Protein AF-B5TMC7-F1 (afdb_monomer_lite)

Sequence (346 aa):
DAAKDQFVFPVFVVVCTKLKPMPKAIKVLEFCPDGDLLDQSERIFSEEALQNRIKSVQDFAMVAHKMTRVTVADDQFISLFDPSNPTSPKYSLYVTDRKRRVLKSMAVFIVTQGSETDWLFGTPTGREELATQANADRLIVVHLNRGHNFTNLETVQNELKPYIVNLRPSTLPENYIINFLSSGGELGQREVVYKGQSNFSGDFVVEDIKDDDGIVRRLIFLNRPNIIQSELNLDSKTVLPSCVHHIIMTSSLYCLDNQDSRTLIIGLGGGELVKYIRKLFPKMVVDVADIDEAMVKVAKDFFGFVTDERMHVHIADGLQLIEDSYKKGIKYDCIMFDVDSKDRSI

InterPro domains:
  IPR029063 S-adenosyl-L-methionine-dependent methyltransferase superfamily [G3DSA:3.40.50.150] (204-346)
  IPR029063 S-adenosyl-L-methionine-dependent methyltransferase superfamily [SSF53335] (187-341)

Secondary structure (DSSP, 8-state):
-GGGG-------------PPP-TTPPPPEEE-SSTT-GGGPEEES-HHHHHHHHHHHHHHHHHHHHHHHS--SSPEEEEEEETTEEEEEEEEEEEEE-S-SS---EEEEEPPTT-TTSHHHHSHHHHHHHHHHTT-SEEEEEEE-TTS----HHHHHHHHHHHHHHT--TTS-TT--PEEEEGGGS--EEEEEEEEEETTTEEEEEEEEEETTEEEEEEEETTSTTSEEEEEESS-S----SSHHHHHHHHHGGG-S-TT-EEEEE--TTSHHHHHHHHH-TT-EEEEEES-HHHHHHHHHHH----BTTEEEEES-HHHHHHHHHHTT---SEEEE-PPP--TT-

Organism: Artemia franciscana (NCBI:txid6661)

Structure (mmCIF, N/CA/C/O backbone):
data_AF-B5TMC7-F1
#
_entry.id   AF-B5TMC7-F1
#
loop_
_atom_site.group_PDB
_atom_site.id
_atom_site.type_symbol
_atom_site.label_atom_id
_atom_site.label_alt_id
_atom_site.label_comp_id
_atom_site.label_asym_id
_atom_site.label_entity_id
_atom_site.label_seq_id
_atom_site.pdbx_PDB_ins_code
_atom_site.Cartn_x
_atom_site.Cartn_y
_atom_site.Cartn_z
_atom_site.occupancy
_atom_site.B_iso_or_equiv
_atom_site.auth_seq_id
_atom_site.auth_comp_id
_atom_site.auth_asym_id
_atom_site.auth_atom_id
_atom_site.pdbx_PDB_model_num
ATOM 1 N N . ASP A 1 1 ? 30.010 13.733 -33.118 1.00 44.66 1 ASP A N 1
ATOM 2 C CA . ASP A 1 1 ? 29.281 12.455 -32.983 1.00 44.66 1 ASP A CA 1
ATOM 3 C C . ASP A 1 1 ? 27.765 12.628 -33.007 1.00 44.66 1 ASP A C 1
ATOM 5 O O . ASP A 1 1 ? 27.112 12.487 -31.986 1.00 44.66 1 ASP A O 1
ATOM 9 N N . ALA A 1 2 ? 27.183 12.906 -34.178 1.00 39.19 2 ALA A N 1
ATOM 10 C CA . ALA A 1 2 ? 25.725 13.007 -34.345 1.00 39.19 2 ALA A CA 1
ATOM 11 C C . ALA A 1 2 ? 25.005 11.637 -34.346 1.00 39.19 2 ALA A C 1
ATOM 13 O O . ALA A 1 2 ? 23.786 11.578 -34.242 1.00 39.19 2 ALA A O 1
ATOM 14 N N . ALA A 1 3 ? 25.755 10.530 -34.444 1.00 44.72 3 ALA A N 1
ATOM 15 C CA . ALA A 1 3 ? 25.212 9.169 -34.457 1.00 44.72 3 ALA A CA 1
ATOM 16 C C . ALA A 1 3 ? 24.835 8.636 -33.060 1.00 44.72 3 ALA A C 1
ATOM 18 O O . ALA A 1 3 ? 24.014 7.735 -32.960 1.00 44.72 3 ALA A O 1
ATOM 19 N N . LYS A 1 4 ? 25.391 9.206 -31.978 1.00 50.81 4 LYS A N 1
ATOM 20 C CA . LYS A 1 4 ? 25.082 8.808 -30.588 1.00 50.81 4 LYS A CA 1
ATOM 21 C C . LYS A 1 4 ? 23.806 9.456 -30.037 1.00 50.81 4 LYS A C 1
ATOM 23 O O . LYS A 1 4 ? 23.433 9.207 -28.898 1.00 50.81 4 LYS A O 1
ATOM 28 N N . ASP A 1 5 ? 23.157 10.293 -30.845 1.00 56.78 5 ASP A N 1
ATOM 29 C CA . ASP A 1 5 ? 22.049 11.158 -30.437 1.00 56.78 5 ASP A CA 1
ATOM 30 C C . ASP A 1 5 ? 20.726 10.802 -31.144 1.00 56.78 5 ASP A C 1
ATOM 32 O O . ASP A 1 5 ? 19.774 11.588 -31.167 1.00 56.78 5 ASP A O 1
ATOM 36 N N . GLN A 1 6 ? 20.644 9.606 -31.730 1.00 69.12 6 GLN A N 1
ATOM 37 C CA . GLN A 1 6 ? 19.423 9.099 -32.346 1.00 69.12 6 GLN A CA 1
ATOM 38 C C . GLN A 1 6 ? 18.650 8.224 -31.367 1.00 69.12 6 GLN A C 1
ATOM 40 O O . GLN A 1 6 ? 19.184 7.294 -30.771 1.00 69.12 6 GLN A O 1
ATOM 45 N N . PHE A 1 7 ? 17.367 8.543 -31.212 1.00 80.38 7 PHE A N 1
ATOM 46 C CA . PHE A 1 7 ? 16.425 7.663 -30.544 1.00 80.38 7 PHE A CA 1
ATOM 47 C C . PHE A 1 7 ? 16.311 6.355 -31.327 1.00 80.38 7 PHE A C 1
ATOM 49 O O . PHE A 1 7 ? 15.967 6.377 -32.510 1.00 80.38 7 PHE A O 1
ATOM 56 N N . VAL A 1 8 ? 16.570 5.232 -30.664 1.00 80.62 8 VAL A N 1
ATOM 57 C CA . VAL A 1 8 ? 16.337 3.905 -31.234 1.00 80.62 8 VAL A CA 1
ATOM 58 C C . VAL A 1 8 ? 14.926 3.480 -30.851 1.00 80.62 8 VAL A C 1
ATOM 60 O O . VAL A 1 8 ? 14.671 3.096 -29.712 1.00 80.62 8 VAL A O 1
ATOM 63 N N . PHE A 1 9 ? 13.996 3.589 -31.798 1.00 85.81 9 PHE A N 1
ATOM 64 C CA . PHE A 1 9 ? 12.626 3.132 -31.592 1.00 85.81 9 PHE A CA 1
ATOM 65 C C . PHE A 1 9 ? 12.539 1.613 -31.804 1.00 85.81 9 PHE A C 1
ATOM 67 O O . PHE A 1 9 ? 12.904 1.148 -32.888 1.00 85.81 9 PHE A O 1
ATOM 74 N N . PRO A 1 10 ? 12.049 0.834 -30.822 1.00 87.62 10 PRO A N 1
ATOM 75 C CA . PRO A 1 10 ? 11.894 -0.606 -30.982 1.00 87.62 10 PRO A CA 1
ATOM 76 C C . PRO A 1 10 ? 10.922 -0.949 -32.117 1.00 87.62 10 PRO A C 1
ATOM 78 O O . PRO A 1 10 ? 9.764 -0.515 -32.128 1.00 87.62 10 PRO A O 1
ATOM 81 N N . VAL A 1 11 ? 11.393 -1.762 -33.061 1.00 88.44 11 VAL A N 1
ATOM 82 C CA . VAL A 1 11 ? 10.594 -2.334 -34.152 1.00 88.44 11 VAL A CA 1
ATOM 83 C C . VAL A 1 11 ? 10.535 -3.848 -34.003 1.00 88.44 11 VAL A C 1
ATOM 85 O O . VAL A 1 11 ? 11.479 -4.466 -33.520 1.00 88.44 11 VAL A O 1
ATOM 88 N N . PHE A 1 12 ? 9.426 -4.445 -34.431 1.00 89.00 12 PHE A N 1
ATOM 89 C CA . PHE A 1 12 ? 9.164 -5.872 -34.259 1.00 89.00 12 PHE A CA 1
ATOM 90 C C . PHE A 1 12 ? 8.949 -6.543 -35.609 1.00 89.00 12 PHE A C 1
ATOM 92 O O . PHE A 1 12 ? 8.309 -5.981 -36.501 1.00 89.00 12 PHE A O 1
ATOM 99 N N . VAL A 1 13 ? 9.454 -7.767 -35.742 1.00 88.56 13 VAL A N 1
ATOM 100 C CA . VAL A 1 13 ? 9.203 -8.632 -36.896 1.00 88.56 13 VAL A CA 1
ATOM 101 C C . VAL A 1 13 ? 8.170 -9.676 -36.496 1.00 88.56 13 VAL A C 1
ATOM 103 O O . VAL A 1 13 ? 8.328 -10.361 -35.489 1.00 88.56 13 VAL A O 1
ATOM 106 N N . VAL A 1 14 ? 7.113 -9.815 -37.295 1.00 88.94 14 VAL A N 1
ATOM 107 C CA . VAL A 1 14 ? 6.096 -10.850 -37.087 1.00 88.94 14 VAL A CA 1
ATOM 108 C C . VAL A 1 14 ? 6.443 -12.059 -37.947 1.00 88.94 14 VAL A C 1
ATOM 110 O O . VAL A 1 14 ? 6.426 -11.980 -39.176 1.00 88.94 14 VAL A O 1
ATOM 113 N N . VAL A 1 15 ? 6.739 -13.187 -37.301 1.00 87.88 15 VAL A N 1
ATOM 114 C CA . VAL A 1 15 ? 6.995 -14.464 -37.975 1.00 87.88 15 VAL A CA 1
ATOM 115 C C . VAL A 1 15 ? 5.742 -15.332 -37.891 1.00 87.88 15 VAL A C 1
ATOM 117 O O . VAL A 1 15 ? 5.303 -15.713 -36.811 1.00 87.88 15 VAL A O 1
ATOM 120 N N . CYS A 1 16 ? 5.155 -15.649 -39.046 1.00 88.06 16 CYS A N 1
ATOM 121 C CA . CYS A 1 16 ? 3.947 -16.468 -39.138 1.00 88.06 16 CYS A CA 1
ATOM 122 C C . CYS A 1 16 ? 4.272 -17.856 -39.697 1.00 88.06 16 CYS A C 1
ATOM 124 O O . CYS A 1 16 ? 4.622 -17.990 -40.871 1.00 88.06 16 CYS A O 1
ATOM 126 N N . THR A 1 17 ? 4.072 -18.902 -38.895 1.00 86.50 17 THR A N 1
ATOM 127 C CA . THR A 1 17 ? 4.266 -20.293 -39.332 1.00 86.50 17 THR A CA 1
ATOM 128 C C . THR A 1 17 ? 2.944 -20.908 -39.786 1.00 86.50 17 THR A C 1
ATOM 130 O O . THR A 1 17 ? 1.997 -21.040 -39.011 1.00 86.50 17 THR A O 1
ATOM 133 N N . LYS A 1 18 ? 2.868 -21.321 -41.056 1.00 84.81 18 LYS A N 1
ATOM 134 C CA . LYS A 1 18 ? 1.693 -22.009 -41.607 1.00 84.81 18 LYS A CA 1
ATOM 135 C C . LYS A 1 18 ? 1.732 -23.497 -41.255 1.00 84.81 18 LYS A C 1
ATOM 137 O O . LYS A 1 18 ? 2.587 -24.229 -41.745 1.00 84.81 18 LYS A O 1
ATOM 142 N N . LEU A 1 19 ? 0.764 -23.954 -40.467 1.00 82.81 19 LEU A N 1
ATOM 143 C CA . LEU A 1 19 ? 0.587 -25.367 -40.123 1.00 82.81 19 LEU A CA 1
ATOM 144 C C . LEU A 1 19 ? -0.533 -26.005 -40.958 1.00 82.81 19 LEU A C 1
ATOM 146 O O . LEU A 1 19 ? -1.433 -25.317 -41.449 1.00 82.81 19 LEU A O 1
ATOM 150 N N . LYS A 1 20 ? -0.489 -27.333 -41.130 1.00 86.00 20 LYS A N 1
ATOM 151 C CA . LYS A 1 20 ? -1.626 -28.075 -41.700 1.00 86.00 20 LYS A CA 1
ATOM 152 C C . LYS A 1 20 ? -2.842 -27.926 -40.768 1.00 86.00 20 LYS A C 1
ATOM 154 O O . LYS A 1 20 ? -2.645 -27.873 -39.555 1.00 86.00 20 LYS A O 1
ATOM 159 N N . PRO A 1 21 ? -4.081 -27.883 -41.291 1.00 81.44 21 PRO A N 1
ATOM 160 C CA . PRO A 1 21 ? -5.274 -27.838 -40.453 1.00 81.44 21 PRO A CA 1
ATOM 161 C C . PRO A 1 21 ? -5.301 -29.044 -39.510 1.00 81.44 21 PRO A C 1
ATOM 163 O O . PRO A 1 21 ? -5.321 -30.187 -39.964 1.00 81.44 21 PRO A O 1
ATOM 166 N N . MET A 1 22 ? -5.277 -28.789 -38.204 1.00 82.06 22 MET A N 1
ATOM 167 C CA . MET A 1 22 ? -5.374 -29.820 -37.173 1.00 82.06 22 MET A CA 1
ATOM 168 C C . MET A 1 22 ? -6.650 -29.578 -36.358 1.00 82.06 22 MET A C 1
ATOM 170 O O . MET A 1 22 ? -6.880 -28.443 -35.924 1.00 82.06 22 MET A O 1
ATOM 174 N N . PRO A 1 23 ? -7.492 -30.603 -36.128 1.00 77.38 23 PRO A N 1
ATOM 175 C CA . PRO A 1 23 ? -8.643 -30.472 -35.243 1.00 77.38 23 PRO A CA 1
ATOM 176 C C . PRO A 1 23 ? -8.173 -30.039 -33.847 1.00 77.38 23 PRO A C 1
ATOM 178 O O . PRO A 1 23 ? -7.292 -30.680 -33.280 1.00 77.38 23 PRO A O 1
ATOM 181 N N . LYS A 1 24 ? -8.767 -28.971 -33.293 1.00 79.50 24 LYS A N 1
ATOM 182 C CA . LYS A 1 24 ? -8.409 -28.360 -31.991 1.00 79.50 24 LYS A CA 1
ATOM 183 C C . LYS A 1 24 ? -7.056 -27.625 -31.937 1.00 79.50 24 LYS A C 1
ATOM 185 O O . LYS A 1 24 ? -6.543 -27.400 -30.843 1.00 79.50 24 LYS A O 1
ATOM 190 N N . ALA A 1 25 ? -6.477 -27.222 -33.071 1.00 73.75 25 ALA A N 1
ATOM 191 C CA . ALA A 1 25 ? -5.304 -26.346 -33.053 1.00 73.75 25 ALA A CA 1
ATOM 192 C C . ALA A 1 25 ? -5.629 -25.008 -32.369 1.00 73.75 25 ALA A C 1
ATOM 194 O O . ALA A 1 25 ? -6.543 -24.295 -32.783 1.00 73.75 25 ALA A O 1
ATOM 195 N N . ILE A 1 26 ? -4.859 -24.668 -31.338 1.00 76.56 26 ILE A N 1
ATOM 196 C CA . ILE A 1 26 ? -4.920 -23.368 -30.670 1.00 76.56 26 ILE A CA 1
ATOM 197 C C . ILE A 1 26 ? -3.895 -22.460 -31.350 1.00 76.56 26 ILE A C 1
ATOM 199 O O . ILE A 1 26 ? -2.760 -22.878 -31.585 1.00 76.56 26 ILE A O 1
ATOM 203 N N . LYS A 1 27 ? -4.283 -21.221 -31.667 1.00 81.75 27 LYS A N 1
ATOM 204 C CA . LYS A 1 27 ? -3.347 -20.200 -32.150 1.00 81.75 27 LYS A CA 1
ATOM 205 C C . LYS A 1 27 ? -2.303 -19.941 -31.060 1.00 81.75 27 LYS A C 1
ATOM 207 O O . LYS A 1 27 ? -2.660 -19.563 -29.948 1.00 81.75 27 LYS A O 1
ATOM 212 N N . VAL A 1 28 ? -1.031 -20.171 -31.368 1.00 84.88 28 VAL A N 1
ATOM 213 C CA . VAL A 1 28 ? 0.085 -19.879 -30.462 1.00 84.88 28 VAL A CA 1
ATOM 214 C C . VAL A 1 28 ? 0.635 -18.507 -30.828 1.00 84.88 28 VAL A C 1
ATOM 216 O O . VAL A 1 28 ? 0.940 -18.263 -31.994 1.00 84.88 28 VAL A O 1
ATOM 219 N N . LEU A 1 29 ? 0.704 -17.609 -29.848 1.00 88.06 29 LEU A N 1
ATOM 220 C CA . LEU A 1 29 ? 1.393 -16.331 -29.960 1.00 88.06 29 LEU A CA 1
ATOM 221 C C . LEU A 1 29 ? 2.566 -16.358 -28.987 1.00 88.06 29 LEU A C 1
ATOM 223 O O . LEU A 1 29 ? 2.394 -16.716 -27.822 1.00 88.06 29 LEU A O 1
ATOM 227 N N . GLU A 1 30 ? 3.738 -15.981 -29.473 1.00 88.12 30 GLU A N 1
ATOM 228 C CA . GLU A 1 30 ? 4.963 -15.881 -28.689 1.00 88.12 30 GLU A CA 1
ATOM 229 C C . GLU A 1 30 ? 5.564 -14.500 -28.929 1.00 88.12 30 GLU A C 1
ATOM 231 O O . GLU A 1 30 ? 5.576 -14.004 -30.059 1.00 88.12 30 GLU A O 1
ATOM 236 N N . PHE A 1 31 ? 6.017 -13.864 -27.857 1.00 86.75 31 PHE A N 1
ATOM 237 C CA . PHE A 1 31 ? 6.728 -12.598 -27.906 1.00 86.75 31 PHE A CA 1
ATOM 238 C C . PHE A 1 31 ? 8.156 -12.819 -27.431 1.00 86.75 31 PHE A C 1
ATOM 240 O O . PHE A 1 31 ? 8.393 -13.468 -26.418 1.00 86.75 31 PHE A O 1
ATOM 247 N N . CYS A 1 32 ? 9.114 -12.290 -28.179 1.00 84.81 32 CYS A N 1
ATOM 248 C CA . CYS A 1 32 ? 10.526 -12.397 -27.861 1.00 84.81 32 CYS A CA 1
ATOM 249 C C . CYS A 1 32 ? 11.071 -10.969 -27.727 1.00 84.81 32 CYS A C 1
ATOM 251 O O . CYS A 1 32 ? 11.121 -10.256 -28.733 1.00 84.81 32 CYS A O 1
ATOM 253 N N . PRO A 1 33 ? 11.388 -10.508 -26.502 1.00 70.12 33 PRO A N 1
ATOM 254 C CA . PRO A 1 33 ? 11.878 -9.149 -26.283 1.00 70.12 33 PRO A CA 1
ATOM 255 C C . PRO A 1 33 ? 13.286 -8.938 -26.849 1.00 70.12 33 PRO A C 1
ATOM 257 O O . PRO A 1 33 ? 13.613 -7.818 -27.237 1.00 70.12 33 PRO A O 1
ATOM 260 N N . ASP A 1 34 ? 14.092 -10.001 -26.913 1.00 69.50 34 ASP A N 1
ATOM 261 C CA . ASP A 1 34 ? 15.457 -9.989 -27.430 1.00 69.50 34 ASP A CA 1
ATOM 262 C C . ASP A 1 34 ? 15.622 -11.102 -28.472 1.00 69.50 34 ASP A C 1
ATOM 264 O O . ASP A 1 34 ? 15.562 -12.287 -28.147 1.00 69.50 34 ASP A O 1
ATOM 268 N N . GLY A 1 35 ? 15.787 -10.711 -29.739 1.00 58.25 35 GLY A N 1
ATOM 269 C CA . GLY A 1 35 ? 15.744 -11.616 -30.892 1.00 58.25 35 GLY A CA 1
ATOM 270 C C . GLY A 1 35 ? 16.812 -12.715 -30.894 1.00 58.25 35 GLY A C 1
ATOM 271 O O . GLY A 1 35 ? 16.647 -13.701 -31.612 1.00 58.25 35 GLY A O 1
ATOM 272 N N . ASP A 1 36 ? 17.856 -12.576 -30.074 1.00 55.94 36 ASP A N 1
ATOM 273 C CA . ASP A 1 36 ? 18.956 -13.538 -29.971 1.00 55.94 36 ASP A CA 1
ATOM 274 C C . ASP A 1 36 ? 18.735 -14.604 -28.875 1.00 55.94 36 ASP A C 1
ATOM 276 O O . ASP A 1 36 ? 19.478 -15.585 -28.804 1.00 55.94 36 ASP A O 1
ATOM 280 N N . LEU A 1 37 ? 17.696 -14.461 -28.039 1.00 59.81 37 LEU A N 1
ATOM 281 C CA . LEU A 1 37 ? 17.419 -15.331 -26.889 1.00 59.81 37 LEU A CA 1
ATOM 282 C C . LEU A 1 37 ? 16.004 -15.928 -26.967 1.00 59.81 37 LEU A C 1
ATOM 284 O O . LEU A 1 37 ? 15.118 -15.596 -26.180 1.00 59.81 37 LEU A O 1
ATOM 288 N N . LEU A 1 38 ? 15.800 -16.870 -27.896 1.00 59.38 38 LEU A N 1
ATOM 289 C CA . LEU A 1 38 ? 14.524 -17.592 -28.074 1.00 59.38 38 LEU A CA 1
ATOM 290 C C . LEU A 1 38 ? 14.022 -18.287 -26.792 1.00 59.38 38 LEU A C 1
ATOM 292 O O . LEU A 1 38 ? 12.813 -18.427 -26.596 1.00 59.38 38 LEU A O 1
ATOM 296 N N . ASP A 1 39 ? 14.936 -18.660 -25.895 1.00 60.06 39 ASP A N 1
ATOM 297 C CA . ASP A 1 39 ? 14.629 -19.275 -24.597 1.00 60.06 39 ASP A CA 1
ATOM 298 C C . ASP A 1 39 ? 13.945 -18.305 -23.611 1.00 60.06 39 ASP A C 1
ATOM 300 O O . ASP A 1 39 ? 13.419 -18.732 -22.585 1.00 60.06 39 ASP A O 1
ATOM 304 N N . GLN A 1 40 ? 13.921 -17.004 -23.922 1.00 68.38 40 GLN A N 1
ATOM 305 C CA . GLN A 1 40 ? 13.199 -15.967 -23.175 1.00 68.38 40 GLN A CA 1
ATOM 306 C C . GLN A 1 40 ? 11.870 -15.576 -23.838 1.00 68.38 40 GLN A C 1
ATOM 308 O O . GLN A 1 40 ? 11.296 -14.531 -23.524 1.00 68.38 40 GLN A O 1
ATOM 313 N N . SER A 1 41 ? 11.377 -16.389 -24.777 1.00 75.81 41 SER A N 1
ATOM 314 C CA . SER A 1 41 ? 10.068 -16.172 -25.387 1.00 75.81 41 SER A CA 1
ATOM 315 C C . SER A 1 41 ? 8.939 -16.328 -24.360 1.00 75.81 41 SER A C 1
ATOM 317 O O . SER A 1 41 ? 8.865 -17.296 -23.603 1.00 75.81 41 SER A O 1
ATOM 319 N N . GLU A 1 42 ? 8.036 -15.351 -24.329 1.00 83.06 42 GLU A N 1
ATOM 320 C CA . GLU A 1 42 ? 6.840 -15.373 -23.492 1.00 83.06 42 GLU A CA 1
ATOM 321 C C . GLU A 1 42 ? 5.629 -15.788 -24.334 1.00 83.06 42 GLU A C 1
ATOM 323 O O . GLU A 1 42 ? 5.401 -15.287 -25.440 1.00 83.06 42 GLU A O 1
ATOM 328 N N . ARG A 1 43 ? 4.826 -16.719 -23.811 1.00 85.75 43 ARG A N 1
ATOM 329 C CA . ARG A 1 43 ? 3.593 -17.143 -24.473 1.00 85.75 43 ARG A CA 1
ATOM 330 C C . ARG A 1 43 ? 2.480 -16.146 -24.185 1.00 85.75 43 ARG A C 1
ATOM 332 O O . ARG A 1 43 ? 2.163 -15.874 -23.031 1.00 85.75 43 ARG A O 1
ATOM 339 N N . ILE A 1 44 ? 1.841 -15.663 -25.243 1.00 85.94 44 ILE A N 1
ATOM 340 C CA . ILE A 1 44 ? 0.746 -14.701 -25.173 1.00 85.94 44 ILE A CA 1
ATOM 341 C C . ILE A 1 44 ? -0.565 -15.375 -25.588 1.00 85.94 44 ILE A C 1
ATOM 343 O O . ILE A 1 44 ? -0.616 -16.192 -26.507 1.00 85.94 44 ILE A O 1
ATOM 347 N N . PHE A 1 45 ? -1.648 -15.043 -24.886 1.00 83.94 45 PHE A N 1
ATOM 348 C CA . PHE A 1 45 ? -2.936 -15.732 -25.026 1.00 83.94 45 PHE A CA 1
ATOM 349 C C . PHE A 1 45 ? -3.977 -14.964 -25.857 1.00 83.94 45 PHE A C 1
ATOM 351 O O . PHE A 1 45 ? -5.034 -15.516 -26.156 1.00 83.94 45 PHE A O 1
ATOM 358 N N . SER A 1 46 ? -3.693 -13.723 -26.271 1.00 88.19 46 SER A N 1
ATOM 359 C CA . SER A 1 46 ? -4.563 -12.944 -27.161 1.00 88.19 46 SER A CA 1
ATOM 360 C C . SER A 1 46 ? -3.781 -11.965 -28.042 1.00 88.19 46 SER A C 1
ATOM 362 O O . SER A 1 46 ? -2.676 -11.537 -27.710 1.00 88.19 46 SER A O 1
ATOM 364 N N . GLU A 1 47 ? -4.362 -11.596 -29.184 1.00 89.00 47 GLU A N 1
ATOM 365 C CA . GLU A 1 47 ? -3.784 -10.583 -30.079 1.00 89.00 47 GLU A CA 1
ATOM 366 C C . GLU A 1 47 ? -3.712 -9.208 -29.408 1.00 89.00 47 GLU A C 1
ATOM 368 O O . GLU A 1 47 ? -2.726 -8.495 -29.568 1.00 89.00 47 GLU A O 1
ATOM 373 N N . GLU A 1 48 ? -4.723 -8.868 -28.608 1.00 89.88 48 GLU A N 1
ATOM 374 C CA . GLU A 1 48 ? -4.761 -7.637 -27.820 1.00 89.88 48 GLU A CA 1
ATOM 375 C C . GLU A 1 48 ? -3.615 -7.584 -26.799 1.00 89.88 48 GLU A C 1
ATOM 377 O O . GLU A 1 48 ? -2.925 -6.572 -26.696 1.00 89.88 48 GLU A O 1
ATOM 382 N N . ALA A 1 49 ? -3.340 -8.688 -26.095 1.00 85.38 49 ALA A N 1
ATOM 383 C CA . ALA A 1 49 ? -2.220 -8.760 -25.160 1.00 85.38 49 ALA A CA 1
ATOM 384 C C . ALA A 1 49 ? -0.868 -8.590 -25.873 1.00 85.38 49 ALA A C 1
ATOM 386 O O . ALA A 1 49 ? 0.006 -7.891 -25.363 1.00 85.38 49 ALA A O 1
ATOM 387 N N . LEU A 1 50 ? -0.711 -9.153 -27.078 1.00 88.50 50 LEU A N 1
ATOM 388 C CA . LEU A 1 50 ? 0.496 -8.971 -27.892 1.00 88.50 50 LEU A CA 1
ATOM 389 C C . LEU A 1 50 ? 0.662 -7.509 -28.332 1.00 88.50 50 LEU A C 1
ATOM 391 O O . LEU A 1 50 ? 1.756 -6.956 -28.234 1.00 88.50 50 LEU A O 1
ATOM 395 N N . GLN A 1 51 ? -0.418 -6.862 -28.781 1.00 89.88 51 GLN A N 1
ATOM 396 C CA . GLN A 1 51 ? -0.404 -5.442 -29.146 1.00 89.88 51 GLN A CA 1
ATOM 397 C C . GLN A 1 51 ? -0.049 -4.554 -27.948 1.00 89.88 51 GLN A C 1
ATOM 399 O O . GLN A 1 51 ? 0.810 -3.679 -28.065 1.00 89.88 51 GLN A O 1
ATOM 404 N N . ASN A 1 52 ? -0.650 -4.813 -26.784 1.00 88.31 52 ASN A N 1
ATOM 405 C CA . ASN A 1 52 ? -0.350 -4.098 -25.545 1.00 88.31 52 ASN A CA 1
ATOM 406 C C . ASN A 1 52 ? 1.108 -4.291 -25.118 1.00 88.31 52 ASN A C 1
ATOM 408 O O . ASN A 1 52 ? 1.744 -3.340 -24.665 1.00 88.31 52 ASN A O 1
ATOM 412 N N . ARG A 1 53 ? 1.670 -5.489 -25.313 1.00 87.00 53 ARG A N 1
ATOM 413 C CA . ARG A 1 53 ? 3.074 -5.771 -25.013 1.00 87.00 53 ARG A CA 1
ATOM 414 C C . ARG A 1 53 ? 4.034 -5.004 -25.917 1.00 87.00 53 ARG A C 1
ATOM 416 O O . ARG A 1 53 ? 4.941 -4.348 -25.410 1.00 87.00 53 ARG A O 1
ATOM 423 N N . ILE A 1 54 ? 3.804 -5.038 -27.231 1.00 89.50 54 ILE A N 1
ATOM 424 C CA . ILE A 1 54 ? 4.576 -4.264 -28.218 1.00 89.50 54 ILE A CA 1
ATOM 425 C C . ILE A 1 54 ? 4.550 -2.779 -27.854 1.00 89.50 54 ILE A C 1
ATOM 427 O O . ILE A 1 54 ? 5.599 -2.139 -27.758 1.00 89.50 54 ILE A O 1
ATOM 431 N N . LYS A 1 55 ? 3.349 -2.254 -27.585 1.00 90.19 55 LYS A N 1
ATOM 432 C CA . LYS A 1 55 ? 3.159 -0.863 -27.187 1.00 90.19 55 LYS A CA 1
ATOM 433 C C . LYS A 1 55 ? 3.900 -0.541 -25.889 1.00 90.19 55 LYS A C 1
ATOM 435 O O . LYS A 1 55 ? 4.597 0.459 -25.837 1.00 90.19 55 LYS A O 1
ATOM 440 N N . SER A 1 56 ? 3.827 -1.405 -24.877 1.00 88.19 56 SER A N 1
ATOM 441 C CA . SER A 1 56 ? 4.524 -1.217 -23.598 1.00 88.19 56 SER A CA 1
ATOM 442 C C . SER A 1 56 ? 6.044 -1.099 -23.764 1.00 88.19 56 SER A C 1
ATOM 444 O O . SER A 1 56 ? 6.655 -0.227 -23.146 1.00 88.19 56 SER A O 1
ATOM 446 N N . VAL A 1 57 ? 6.659 -1.915 -24.628 1.00 88.69 57 VAL A N 1
ATOM 447 C CA . VAL A 1 57 ? 8.104 -1.825 -24.912 1.00 88.69 57 VAL A CA 1
ATOM 448 C C . VAL A 1 57 ? 8.453 -0.517 -25.626 1.00 88.69 57 VAL A C 1
ATOM 450 O O . VAL A 1 57 ? 9.442 0.132 -25.282 1.00 88.69 57 VAL A O 1
ATOM 453 N N . GLN A 1 58 ? 7.632 -0.101 -26.592 1.00 91.44 58 GLN A N 1
ATOM 454 C CA . GLN A 1 58 ? 7.815 1.164 -27.309 1.00 91.44 58 GLN A CA 1
ATOM 455 C C . GLN A 1 58 ? 7.636 2.378 -26.389 1.00 91.44 58 GLN A C 1
ATOM 457 O O . GLN A 1 58 ? 8.488 3.269 -26.385 1.00 91.44 58 GLN A O 1
ATOM 462 N N . ASP A 1 59 ? 6.582 2.385 -25.572 1.00 90.88 59 ASP A N 1
ATOM 463 C CA . ASP A 1 59 ? 6.290 3.429 -24.589 1.00 90.88 59 ASP A CA 1
ATOM 464 C C . ASP A 1 59 ? 7.446 3.551 -23.585 1.00 90.88 59 ASP A C 1
ATOM 466 O O . ASP A 1 59 ? 7.945 4.653 -23.345 1.00 90.88 59 ASP A O 1
ATOM 470 N N . PHE A 1 60 ? 7.946 2.426 -23.056 1.00 91.00 60 PHE A N 1
ATOM 471 C CA . PHE A 1 60 ? 9.106 2.426 -22.163 1.00 91.00 60 PHE A CA 1
ATOM 472 C C . PHE A 1 60 ? 10.355 2.998 -22.843 1.00 91.00 60 PHE A C 1
ATOM 474 O O . PHE A 1 60 ? 11.018 3.854 -22.259 1.00 91.00 60 PHE A O 1
ATOM 481 N N . ALA A 1 61 ? 10.662 2.592 -24.080 1.00 90.12 61 ALA A N 1
ATOM 482 C CA . ALA A 1 61 ? 11.813 3.117 -24.814 1.00 90.12 61 ALA A CA 1
ATOM 483 C C . ALA A 1 61 ? 11.713 4.637 -25.035 1.00 90.12 61 ALA A C 1
ATOM 485 O O . ALA A 1 61 ? 12.702 5.352 -24.864 1.00 90.12 61 ALA A O 1
ATOM 486 N N . MET A 1 62 ? 10.521 5.152 -25.357 1.00 90.12 62 MET A N 1
ATOM 487 C CA . MET A 1 62 ? 10.278 6.592 -25.498 1.00 90.12 62 MET A CA 1
ATOM 488 C C . MET A 1 62 ? 10.484 7.344 -24.178 1.00 90.12 62 MET A C 1
ATOM 490 O O . MET A 1 62 ? 11.150 8.385 -24.155 1.00 90.12 62 MET A O 1
ATOM 494 N N . VAL A 1 63 ? 9.932 6.818 -23.080 1.00 90.06 63 VAL A N 1
ATOM 495 C CA . VAL A 1 63 ? 10.100 7.385 -21.735 1.00 90.06 63 VAL A CA 1
ATOM 496 C C . VAL A 1 63 ? 11.577 7.390 -21.357 1.00 90.06 63 VAL A C 1
ATOM 498 O O . VAL A 1 63 ? 12.111 8.448 -21.029 1.00 90.06 63 VAL A O 1
ATOM 501 N N . ALA A 1 64 ? 12.259 6.252 -21.475 1.00 89.94 64 ALA A N 1
ATOM 502 C CA . ALA A 1 64 ? 13.672 6.106 -21.155 1.00 89.94 64 ALA A CA 1
ATOM 503 C C . ALA A 1 64 ? 14.542 7.087 -21.949 1.00 89.94 64 ALA A C 1
ATOM 505 O O . ALA A 1 64 ? 15.308 7.850 -21.358 1.00 89.94 64 ALA A O 1
ATOM 506 N N . HIS A 1 65 ? 14.338 7.170 -23.267 1.00 89.62 65 HIS A N 1
ATOM 507 C CA . HIS A 1 65 ? 15.050 8.116 -24.126 1.00 89.62 65 HIS A CA 1
ATOM 508 C C . HIS A 1 65 ? 14.878 9.565 -23.666 1.00 89.62 65 HIS A C 1
ATOM 510 O O . HIS A 1 65 ? 15.856 10.309 -23.578 1.00 89.62 65 HIS A O 1
ATOM 516 N N . LYS A 1 66 ? 13.652 9.966 -23.305 1.00 88.38 66 LYS A N 1
ATOM 517 C CA . LYS A 1 66 ? 13.381 11.301 -22.753 1.00 88.38 66 LYS A CA 1
ATOM 518 C C . LYS A 1 66 ? 14.119 11.517 -21.428 1.00 88.38 66 LYS A C 1
ATOM 520 O O . LYS A 1 66 ? 14.756 12.559 -21.260 1.00 88.38 66 LYS A O 1
ATOM 525 N N . MET A 1 67 ? 14.087 10.532 -20.527 1.00 87.88 67 MET A N 1
ATOM 526 C CA . MET A 1 67 ? 14.772 10.606 -19.231 1.00 87.88 67 MET A CA 1
ATOM 527 C C . MET A 1 67 ? 16.288 10.718 -19.376 1.00 87.88 67 MET A C 1
ATOM 529 O O . MET A 1 67 ? 16.924 11.344 -18.530 1.00 87.88 67 MET A O 1
ATOM 533 N N . THR A 1 68 ? 16.895 10.171 -20.434 1.00 86.25 68 THR A N 1
ATOM 534 C CA . THR A 1 68 ? 18.348 10.315 -20.637 1.00 86.25 68 THR A CA 1
ATOM 535 C C . THR A 1 68 ? 18.776 11.763 -20.909 1.00 86.25 68 THR A C 1
ATOM 537 O O . THR A 1 68 ? 19.932 12.110 -20.677 1.00 86.25 68 THR A O 1
ATOM 540 N N . ARG A 1 69 ? 17.864 12.623 -21.386 1.00 81.19 69 ARG A N 1
ATOM 541 C CA . ARG A 1 69 ? 18.178 13.974 -21.892 1.00 81.19 69 ARG A CA 1
ATOM 542 C C . ARG A 1 69 ? 17.677 15.108 -21.019 1.00 81.19 69 ARG A C 1
ATOM 544 O O . ARG A 1 69 ? 18.229 16.204 -21.072 1.00 81.19 69 ARG A O 1
ATOM 551 N N . VAL A 1 70 ? 16.598 14.869 -20.286 1.00 82.31 70 VAL A N 1
ATOM 552 C CA . VAL A 1 70 ? 15.877 15.905 -19.553 1.00 82.31 70 VAL A CA 1
ATOM 553 C C . VAL A 1 70 ? 15.917 15.580 -18.068 1.00 82.31 70 VAL A C 1
ATOM 555 O O . VAL A 1 70 ? 15.736 14.428 -17.672 1.00 82.31 70 VAL A O 1
ATOM 558 N N . THR A 1 71 ? 16.158 16.608 -17.256 1.00 82.19 71 THR A N 1
ATOM 559 C CA . THR A 1 71 ? 15.949 16.533 -15.811 1.00 82.19 71 THR A CA 1
ATOM 560 C C . THR A 1 71 ? 14.459 16.554 -15.525 1.00 82.19 71 THR A C 1
ATOM 562 O O . THR A 1 71 ? 13.740 17.400 -16.065 1.00 82.19 71 THR A O 1
ATOM 565 N N . VAL A 1 72 ? 13.986 15.661 -14.674 1.00 79.75 72 VAL A N 1
ATOM 566 C CA . VAL A 1 72 ? 12.572 15.623 -14.311 1.00 79.75 72 VAL A CA 1
ATOM 567 C C . VAL A 1 72 ? 12.274 16.738 -13.308 1.00 79.75 72 VAL A C 1
ATOM 569 O O . VAL A 1 72 ? 13.016 16.929 -12.350 1.00 79.75 72 VAL A O 1
ATOM 572 N N . ALA A 1 73 ? 11.242 17.542 -13.576 1.00 73.56 73 ALA A N 1
ATOM 573 C CA . ALA A 1 73 ? 10.826 18.610 -12.661 1.00 73.56 73 ALA A CA 1
ATOM 574 C C . ALA A 1 73 ? 10.018 18.048 -11.482 1.00 73.56 73 ALA A C 1
ATOM 576 O O . ALA A 1 73 ? 10.215 18.474 -10.349 1.00 73.56 73 ALA A O 1
ATOM 577 N N . ASP A 1 74 ? 9.172 17.062 -11.785 1.00 82.19 74 ASP A N 1
ATOM 578 C CA . ASP A 1 74 ? 8.386 16.271 -10.845 1.00 82.19 74 ASP A CA 1
ATOM 579 C C . ASP A 1 74 ? 8.724 14.792 -11.027 1.00 82.19 74 ASP A C 1
ATOM 581 O O . ASP A 1 74 ? 9.139 14.375 -12.120 1.00 82.19 74 ASP A O 1
ATOM 585 N N . ASP A 1 75 ? 8.479 14.002 -9.983 1.00 84.62 75 ASP A N 1
ATOM 586 C CA . ASP A 1 75 ? 8.674 12.556 -10.009 1.00 84.62 75 ASP A CA 1
ATOM 587 C C . ASP A 1 75 ? 8.011 11.919 -11.227 1.00 84.62 75 ASP A C 1
ATOM 589 O O . ASP A 1 75 ? 6.829 12.126 -11.512 1.00 84.62 75 ASP A O 1
ATOM 593 N N . GLN A 1 76 ? 8.778 11.099 -11.938 1.00 91.00 76 GLN A N 1
ATOM 594 C CA . GLN A 1 76 ? 8.253 10.321 -13.051 1.00 91.00 76 GLN A CA 1
ATOM 595 C C . GLN A 1 76 ? 7.967 8.908 -12.579 1.00 91.00 76 GLN A C 1
ATOM 597 O O . GLN A 1 76 ? 8.849 8.225 -12.060 1.00 91.00 76 GLN A O 1
ATOM 602 N N . PHE A 1 77 ? 6.724 8.483 -12.772 1.00 92.94 77 PHE A N 1
ATOM 603 C CA . PHE A 1 77 ? 6.243 7.182 -12.344 1.00 92.94 77 PHE A CA 1
ATOM 604 C C . PHE A 1 77 ? 6.293 6.173 -13.493 1.00 92.94 77 PHE A C 1
ATOM 606 O O . PHE A 1 77 ? 5.759 6.424 -14.574 1.00 92.94 77 PHE A O 1
ATOM 613 N N . ILE A 1 78 ? 6.916 5.021 -13.252 1.00 93.62 78 ILE A N 1
ATOM 614 C CA . ILE A 1 78 ? 6.996 3.905 -14.198 1.00 93.62 78 ILE A CA 1
ATOM 615 C C . ILE A 1 78 ? 6.538 2.635 -13.483 1.00 93.62 78 ILE A C 1
ATOM 617 O O . ILE A 1 78 ? 6.998 2.324 -12.390 1.00 93.62 78 ILE A O 1
ATOM 621 N N . SER A 1 79 ? 5.647 1.874 -14.112 1.00 93.38 79 SER A N 1
ATOM 622 C CA . SER A 1 79 ? 5.193 0.574 -13.614 1.00 93.38 79 SER A CA 1
ATOM 623 C C . SER A 1 79 ? 5.786 -0.551 -14.453 1.00 93.38 79 SER A C 1
ATOM 625 O O . SER A 1 79 ? 5.650 -0.541 -15.676 1.00 93.38 79 SER A O 1
ATOM 627 N N . LEU A 1 80 ? 6.415 -1.530 -13.803 1.00 92.25 80 LEU A N 1
ATOM 628 C CA . LEU A 1 80 ? 6.932 -2.736 -14.450 1.00 92.25 80 LEU A CA 1
ATOM 629 C C . LEU A 1 80 ? 6.076 -3.934 -14.040 1.00 92.25 80 LEU A C 1
ATOM 631 O O . LEU A 1 80 ? 5.877 -4.184 -12.851 1.00 92.25 80 LEU A O 1
ATOM 635 N N . PHE A 1 81 ? 5.573 -4.671 -15.026 1.00 89.31 81 PHE A N 1
ATOM 636 C CA . PHE A 1 81 ? 4.695 -5.824 -14.831 1.00 89.31 81 PHE A CA 1
ATOM 637 C C . PHE A 1 81 ? 5.471 -7.130 -14.973 1.00 89.31 81 PHE A C 1
ATOM 639 O O . PHE A 1 81 ? 6.381 -7.230 -15.797 1.00 89.31 81 PHE A O 1
ATOM 646 N N . ASP A 1 82 ? 5.076 -8.131 -14.190 1.00 84.56 82 ASP A N 1
ATOM 647 C CA . ASP A 1 82 ? 5.523 -9.505 -14.392 1.00 84.56 82 ASP A CA 1
ATOM 648 C C . ASP A 1 82 ? 4.689 -10.136 -15.518 1.00 84.56 82 ASP A C 1
ATOM 650 O O . ASP A 1 82 ? 3.459 -10.141 -15.416 1.00 84.56 82 ASP A O 1
ATOM 654 N N . PRO A 1 83 ? 5.297 -10.693 -16.580 1.00 74.81 83 PRO A N 1
ATOM 655 C CA . PRO A 1 83 ? 4.547 -11.393 -17.622 1.00 74.81 83 PRO A CA 1
ATOM 656 C C . PRO A 1 83 ? 3.688 -12.546 -17.080 1.00 74.81 83 PRO A C 1
ATOM 658 O O . PRO A 1 83 ? 2.631 -12.842 -17.636 1.00 74.81 83 PRO A O 1
ATOM 661 N N . SER A 1 84 ? 4.110 -13.179 -15.978 1.00 75.69 84 SER A N 1
ATOM 662 C CA . SER A 1 84 ? 3.356 -14.255 -15.322 1.00 75.69 84 SER A CA 1
ATOM 663 C C . SER A 1 84 ? 2.138 -13.757 -14.535 1.00 75.69 84 SER A C 1
ATOM 665 O O . SER A 1 84 ? 1.195 -14.520 -14.319 1.00 75.69 84 SER A O 1
ATOM 667 N N . ASN A 1 85 ? 2.119 -12.477 -14.150 1.00 78.44 85 ASN A N 1
ATOM 668 C CA . ASN A 1 85 ? 0.999 -11.831 -13.476 1.00 78.44 85 ASN A CA 1
ATOM 669 C C . ASN A 1 85 ? 0.761 -10.414 -14.041 1.00 78.44 85 ASN A C 1
ATOM 671 O O . ASN A 1 85 ? 1.205 -9.424 -13.453 1.00 78.44 85 ASN A O 1
ATOM 675 N N . PRO A 1 86 ? 0.013 -10.290 -15.153 1.00 73.50 86 PRO A N 1
ATOM 676 C CA . PRO A 1 86 ? -0.207 -9.006 -15.816 1.00 73.50 86 PRO A CA 1
ATOM 677 C C . PRO A 1 86 ? -1.260 -8.127 -15.121 1.00 73.50 86 PRO A C 1
ATOM 679 O O . PRO A 1 86 ? -1.518 -7.014 -15.573 1.00 73.50 86 PRO A O 1
ATOM 682 N N . THR A 1 87 ? -1.909 -8.612 -14.056 1.00 79.00 87 THR A N 1
ATOM 683 C CA . THR A 1 87 ? -3.041 -7.916 -13.419 1.00 79.00 87 THR A CA 1
ATOM 684 C C . THR A 1 87 ? -2.610 -6.784 -12.494 1.00 79.00 87 THR A C 1
ATOM 686 O O . THR A 1 87 ? -3.368 -5.838 -12.287 1.00 79.00 87 THR A O 1
ATOM 689 N N . SER A 1 88 ? -1.389 -6.849 -11.963 1.00 86.19 88 SER A N 1
ATOM 690 C CA . SER A 1 88 ? -0.817 -5.808 -11.117 1.00 86.19 88 SER A CA 1
ATOM 691 C C . SER A 1 88 ? 0.668 -5.613 -11.426 1.00 86.19 88 SER A C 1
ATOM 693 O O . SER A 1 88 ? 1.368 -6.576 -11.752 1.00 86.19 88 SER A O 1
ATOM 695 N N . PRO A 1 89 ? 1.185 -4.377 -11.324 1.00 91.25 89 PRO A N 1
ATOM 696 C CA . PRO A 1 89 ? 2.606 -4.130 -11.519 1.00 91.25 89 PRO A CA 1
ATOM 697 C C . PRO A 1 89 ? 3.412 -4.837 -10.430 1.00 91.25 89 PRO A C 1
ATOM 699 O O . PRO A 1 89 ? 3.035 -4.782 -9.263 1.00 91.25 89 PRO A O 1
ATOM 702 N N . LYS A 1 90 ? 4.540 -5.451 -10.789 1.00 94.00 90 LYS A N 1
ATOM 703 C CA . LYS A 1 90 ? 5.499 -6.047 -9.846 1.00 94.00 90 LYS A CA 1
ATOM 704 C C . LYS A 1 90 ? 6.347 -4.980 -9.163 1.00 94.00 90 LYS A C 1
ATOM 706 O O . LYS A 1 90 ? 6.533 -5.025 -7.950 1.00 94.00 90 LYS A O 1
ATOM 711 N N . TYR A 1 91 ? 6.791 -3.988 -9.935 1.00 95.94 91 TYR A N 1
ATOM 712 C CA . TYR A 1 91 ? 7.596 -2.871 -9.446 1.00 95.94 91 TYR A CA 1
ATOM 713 C C . TYR A 1 91 ? 6.967 -1.531 -9.807 1.00 95.94 91 TYR A C 1
ATOM 715 O O . TYR A 1 91 ? 6.478 -1.340 -10.924 1.00 95.94 91 TYR A O 1
ATOM 723 N N . SER A 1 92 ? 7.054 -0.589 -8.877 1.00 95.38 92 SER A N 1
ATOM 724 C CA . SER A 1 92 ? 6.699 0.814 -9.080 1.00 95.38 92 SER A CA 1
ATOM 725 C C . SER A 1 92 ? 7.956 1.662 -8.907 1.00 95.38 92 SER A C 1
ATOM 727 O O . SER A 1 92 ? 8.572 1.649 -7.845 1.00 95.38 92 SER A O 1
ATOM 729 N N . LEU A 1 93 ? 8.370 2.356 -9.962 1.00 96.81 93 LEU A N 1
ATOM 730 C CA . LEU A 1 93 ? 9.583 3.167 -10.009 1.00 96.81 93 LEU A CA 1
ATOM 731 C C . LEU A 1 93 ? 9.196 4.643 -9.973 1.00 96.81 93 LEU A C 1
ATOM 733 O O . LEU A 1 93 ? 8.445 5.109 -10.829 1.00 96.81 93 LEU A O 1
ATOM 737 N N . TYR A 1 94 ? 9.771 5.380 -9.032 1.00 96.00 94 TYR A N 1
ATOM 738 C CA . TYR A 1 94 ? 9.712 6.835 -8.967 1.00 96.00 94 TYR A CA 1
ATOM 739 C C . TYR A 1 94 ? 11.092 7.387 -9.307 1.00 96.00 94 TYR A C 1
ATOM 741 O O . TYR A 1 94 ? 12.044 7.194 -8.554 1.00 96.00 94 TYR A O 1
ATOM 749 N N . VAL A 1 95 ? 11.217 8.029 -10.467 1.00 96.31 95 VAL A N 1
ATOM 750 C CA . VAL A 1 95 ? 12.450 8.701 -10.886 1.00 96.31 95 VAL A CA 1
ATOM 751 C C . VAL A 1 95 ? 12.406 10.135 -10.375 1.00 96.31 95 VAL A C 1
ATOM 753 O O . VAL A 1 95 ? 11.564 10.912 -10.822 1.00 96.31 95 VAL A O 1
ATOM 756 N N . THR A 1 96 ? 13.321 10.470 -9.471 1.00 94.94 96 THR A N 1
ATOM 757 C CA . THR A 1 96 ? 13.424 11.773 -8.808 1.00 94.94 96 THR A CA 1
ATOM 758 C C . THR A 1 96 ? 14.779 12.396 -9.126 1.00 94.94 96 THR A C 1
ATOM 760 O O . THR A 1 96 ? 15.822 11.821 -8.808 1.00 94.94 96 THR A O 1
ATOM 763 N N . ASP A 1 97 ? 14.782 13.583 -9.735 1.00 95.00 97 ASP A N 1
ATOM 764 C CA . ASP A 1 97 ? 16.003 14.357 -9.966 1.00 95.00 97 ASP A CA 1
ATOM 765 C C . ASP A 1 97 ? 16.118 15.488 -8.942 1.00 95.00 97 ASP A C 1
ATOM 767 O O . ASP A 1 97 ? 15.178 16.243 -8.696 1.00 95.00 97 ASP A O 1
ATOM 771 N N . ARG A 1 98 ? 17.313 15.667 -8.379 1.00 91.25 98 ARG A N 1
ATOM 772 C CA . ARG A 1 98 ? 17.636 16.862 -7.597 1.00 91.25 98 ARG A CA 1
ATOM 773 C C . ARG A 1 98 ? 17.685 18.064 -8.531 1.00 91.25 98 ARG A C 1
ATOM 775 O O . ARG A 1 98 ? 18.189 17.971 -9.650 1.00 91.25 98 ARG A O 1
ATOM 782 N N . LYS A 1 99 ? 17.254 19.230 -8.039 1.00 87.06 99 LYS A N 1
ATOM 783 C CA . LYS A 1 99 ? 17.221 20.500 -8.790 1.00 87.06 99 LYS A CA 1
ATOM 784 C C . LYS A 1 99 ? 18.627 20.983 -9.163 1.00 87.06 99 LYS A C 1
ATOM 786 O O . LYS A 1 99 ? 19.212 21.850 -8.514 1.00 87.06 99 LYS A O 1
ATOM 791 N N . ARG A 1 100 ? 19.192 20.403 -10.222 1.00 83.56 100 ARG A N 1
ATOM 792 C CA . ARG A 1 100 ? 20.523 20.689 -10.761 1.00 83.56 100 ARG A CA 1
ATOM 793 C C . ARG A 1 100 ? 20.477 20.784 -12.276 1.00 83.56 100 ARG A C 1
ATOM 795 O O . ARG A 1 100 ? 19.703 20.111 -12.938 1.00 83.56 100 ARG A O 1
ATOM 802 N N . ARG A 1 101 ? 21.369 21.603 -12.836 1.00 81.81 101 ARG A N 1
ATOM 803 C CA . ARG A 1 101 ? 21.477 21.800 -14.291 1.00 81.81 101 ARG A CA 1
ATOM 804 C C . ARG A 1 101 ? 22.056 20.582 -15.021 1.00 81.81 101 ARG A C 1
ATOM 806 O O . ARG A 1 101 ? 21.780 20.393 -16.198 1.00 81.81 101 ARG A O 1
ATOM 813 N N . VAL A 1 102 ? 22.906 19.810 -14.345 1.00 88.75 102 VAL A N 1
ATOM 814 C CA . VAL A 1 102 ? 23.595 18.632 -14.888 1.00 88.75 102 VAL A CA 1
ATOM 815 C C . VAL A 1 102 ? 23.625 17.566 -13.802 1.00 88.75 102 VAL A C 1
ATOM 817 O O . VAL A 1 102 ? 24.081 17.850 -12.693 1.00 88.75 102 VAL A O 1
ATOM 820 N N . LEU A 1 103 ? 23.173 16.359 -14.137 1.00 92.69 103 LEU A N 1
ATOM 821 C CA . LEU A 1 103 ? 23.170 15.205 -13.240 1.00 92.69 103 LEU A CA 1
ATOM 822 C C . LEU A 1 103 ? 24.528 14.496 -13.317 1.00 92.69 103 LEU A C 1
ATOM 824 O O . LEU A 1 103 ? 24.984 14.148 -14.408 1.00 92.69 103 LEU A O 1
ATOM 828 N N . LYS A 1 104 ? 25.193 14.307 -12.176 1.00 94.50 104 LYS A N 1
ATOM 829 C CA . LYS A 1 104 ? 26.543 13.723 -12.071 1.00 94.50 104 LYS A CA 1
ATOM 830 C C . LYS A 1 104 ? 26.584 12.408 -11.299 1.00 94.50 104 LYS A C 1
ATOM 832 O O . LYS A 1 104 ? 27.608 11.728 -11.320 1.00 94.50 104 LYS A O 1
ATOM 837 N N . SER A 1 105 ? 25.493 12.042 -10.640 1.00 96.25 105 SER A N 1
ATOM 838 C CA . SER A 1 105 ? 25.356 10.765 -9.949 1.00 96.25 105 SER A CA 1
ATOM 839 C C . SER A 1 105 ? 23.958 10.190 -10.117 1.00 96.25 105 SER A C 1
ATOM 841 O O . SER A 1 105 ? 22.985 10.920 -10.311 1.00 96.25 105 SER A O 1
ATOM 843 N N . MET A 1 106 ? 23.872 8.866 -10.045 1.00 97.00 106 MET A N 1
ATOM 844 C CA . MET A 1 106 ? 22.618 8.133 -10.070 1.00 97.00 106 MET A CA 1
ATOM 845 C C . MET A 1 106 ? 22.681 6.962 -9.094 1.00 97.00 106 MET A C 1
ATOM 847 O O . MET A 1 106 ? 23.705 6.286 -9.002 1.00 97.00 106 MET A O 1
ATOM 851 N N . ALA A 1 107 ? 21.576 6.698 -8.409 1.00 97.88 107 ALA A N 1
ATOM 852 C CA . ALA A 1 107 ? 21.414 5.514 -7.579 1.00 97.88 107 ALA A CA 1
ATOM 853 C C . ALA A 1 107 ? 19.992 4.958 -7.700 1.00 97.88 107 ALA A C 1
ATOM 855 O O . ALA A 1 107 ? 19.071 5.637 -8.163 1.00 97.88 107 ALA A O 1
ATOM 856 N N . VAL A 1 108 ? 19.827 3.717 -7.263 1.00 98.25 108 VAL A N 1
ATOM 857 C CA . VAL A 1 108 ? 18.526 3.080 -7.072 1.00 98.25 108 VAL A CA 1
ATOM 858 C C . VAL A 1 108 ? 18.347 2.825 -5.588 1.00 98.25 108 VAL A C 1
ATOM 860 O O . VAL A 1 108 ? 19.262 2.324 -4.942 1.00 98.25 108 VAL A O 1
ATOM 863 N N . PHE A 1 109 ? 17.176 3.141 -5.056 1.00 97.81 109 PHE A N 1
ATOM 864 C CA . PHE A 1 109 ? 16.787 2.785 -3.702 1.00 97.81 109 PHE A CA 1
ATOM 865 C C . PHE A 1 109 ? 15.641 1.779 -3.765 1.00 97.81 109 PHE A C 1
ATOM 867 O O . PHE A 1 109 ? 14.557 2.109 -4.240 1.00 97.81 109 PHE A O 1
ATOM 874 N N . ILE A 1 110 ? 15.881 0.553 -3.314 1.00 97.50 110 ILE A N 1
ATOM 875 C CA . ILE A 1 110 ? 14.855 -0.480 -3.181 1.00 97.50 110 ILE A CA 1
ATOM 876 C C . ILE A 1 110 ? 14.215 -0.305 -1.808 1.00 97.50 110 ILE A C 1
ATOM 878 O O . ILE A 1 110 ? 14.896 -0.369 -0.789 1.00 97.50 110 ILE A O 1
ATOM 882 N N . VAL A 1 111 ? 12.913 -0.042 -1.792 1.00 95.25 111 VAL A N 1
ATOM 883 C CA . VAL A 1 111 ? 12.151 0.135 -0.557 1.00 95.25 111 VAL A CA 1
ATOM 884 C C . VAL A 1 111 ? 11.831 -1.235 0.028 1.00 95.25 111 VAL A C 1
ATOM 886 O O . VAL A 1 111 ? 11.341 -2.121 -0.675 1.00 95.25 111 VAL A O 1
ATOM 889 N N . THR A 1 112 ? 12.116 -1.399 1.316 1.00 92.25 112 THR A N 1
ATOM 890 C CA . THR A 1 112 ? 11.777 -2.595 2.086 1.00 92.25 112 THR A CA 1
ATOM 891 C C . THR A 1 112 ? 10.266 -2.792 2.133 1.00 92.25 112 THR A C 1
ATOM 893 O O . THR A 1 112 ? 9.493 -1.840 2.264 1.00 92.25 112 THR A O 1
ATOM 896 N N . GLN A 1 113 ? 9.829 -4.043 2.036 1.00 90.75 113 GLN A N 1
ATOM 897 C CA . GLN A 1 113 ? 8.428 -4.410 2.166 1.00 90.75 113 GLN A CA 1
ATOM 898 C C . GLN A 1 113 ? 7.901 -3.975 3.532 1.00 90.75 113 GLN A C 1
ATOM 900 O O . GLN A 1 113 ? 8.463 -4.336 4.562 1.00 90.75 113 GLN A O 1
ATOM 905 N N . GLY A 1 114 ? 6.809 -3.218 3.529 1.00 86.69 114 GLY A N 1
ATOM 906 C CA . GLY A 1 114 ? 6.217 -2.627 4.726 1.00 86.69 114 GLY A CA 1
ATOM 907 C C . GLY A 1 114 ? 6.540 -1.143 4.890 1.00 86.69 114 GLY A C 1
ATOM 908 O O . GLY A 1 114 ? 5.768 -0.438 5.525 1.00 86.69 114 GLY A O 1
ATOM 909 N N . SER A 1 115 ? 7.608 -0.626 4.290 1.00 88.81 115 SER A N 1
ATOM 910 C CA . SER A 1 115 ? 7.992 0.784 4.442 1.00 88.81 115 SER A CA 1
ATOM 911 C C . SER A 1 115 ? 7.438 1.683 3.333 1.00 88.81 115 SER A C 1
ATOM 913 O O . SER A 1 115 ? 7.676 2.882 3.328 1.00 88.81 115 SER A O 1
ATOM 915 N N . GLU A 1 116 ? 6.690 1.156 2.361 1.00 88.06 116 GLU A N 1
ATOM 916 C CA . GLU A 1 116 ? 6.294 1.901 1.153 1.00 88.06 116 GLU A CA 1
ATOM 917 C C . GLU A 1 116 ? 5.443 3.148 1.452 1.00 88.06 116 GLU A C 1
ATOM 919 O O . GLU A 1 116 ? 5.451 4.113 0.683 1.00 88.06 116 GLU A O 1
ATOM 924 N N . THR A 1 117 ? 4.725 3.132 2.576 1.00 84.62 117 THR A N 1
ATOM 925 C CA . THR A 1 117 ? 3.884 4.234 3.055 1.00 84.62 117 THR A CA 1
ATOM 926 C C . THR A 1 117 ? 4.640 5.267 3.883 1.00 84.62 117 THR A C 1
ATOM 928 O O . THR A 1 117 ? 4.086 6.331 4.162 1.00 84.62 117 THR A O 1
ATOM 931 N N . ASP A 1 118 ? 5.886 4.990 4.276 1.00 88.38 118 ASP A N 1
ATOM 932 C CA . ASP A 1 118 ? 6.683 5.932 5.054 1.00 88.38 118 ASP A CA 1
ATOM 933 C C . ASP A 1 118 ? 6.908 7.197 4.234 1.00 88.38 118 ASP A C 1
ATOM 935 O O . ASP A 1 118 ? 7.163 7.150 3.026 1.00 88.38 118 ASP A O 1
ATOM 939 N N . TRP A 1 119 ? 6.852 8.351 4.899 1.00 90.69 119 TRP A N 1
ATOM 940 C CA . TRP A 1 119 ? 6.925 9.653 4.236 1.00 90.69 119 TRP A CA 1
ATOM 941 C C . TRP A 1 119 ? 8.112 9.768 3.263 1.00 90.69 119 TRP A C 1
ATOM 943 O O . TRP A 1 119 ? 7.942 10.270 2.148 1.00 90.69 119 TRP A O 1
ATOM 953 N N . LEU A 1 120 ? 9.277 9.241 3.665 1.00 92.69 120 LEU A N 1
ATOM 954 C CA . LEU A 1 120 ? 10.536 9.273 2.915 1.00 92.69 120 LEU A CA 1
ATOM 955 C C . LEU A 1 120 ? 10.452 8.545 1.561 1.00 92.69 120 LEU A C 1
ATOM 957 O O . LEU A 1 120 ? 11.126 8.931 0.608 1.00 92.69 120 LEU A O 1
ATOM 961 N N . PHE A 1 121 ? 9.612 7.514 1.454 1.00 92.94 121 PHE A N 1
ATOM 962 C CA . PHE A 1 121 ? 9.498 6.668 0.263 1.00 92.94 121 PHE A CA 1
ATOM 963 C C . PHE A 1 121 ? 8.201 6.921 -0.516 1.00 92.94 121 PHE A C 1
ATOM 965 O O . PHE A 1 121 ? 8.188 6.843 -1.752 1.00 92.94 121 PHE A O 1
ATOM 972 N N . GLY A 1 122 ? 7.116 7.240 0.194 1.00 89.50 122 GLY A N 1
ATOM 973 C CA . GLY A 1 122 ? 5.768 7.391 -0.348 1.00 89.50 122 GLY A CA 1
ATOM 974 C C . GLY A 1 122 ? 5.469 8.772 -0.936 1.00 89.50 122 GLY A C 1
ATOM 975 O O . GLY A 1 122 ? 4.662 8.875 -1.863 1.00 89.50 122 GLY A O 1
ATOM 976 N N . THR A 1 123 ? 6.153 9.833 -0.492 1.00 90.94 123 THR A N 1
ATOM 977 C CA . THR A 1 123 ? 5.856 11.213 -0.923 1.00 90.94 123 THR A CA 1
ATOM 978 C C . THR A 1 123 ? 6.922 11.799 -1.856 1.00 90.94 123 THR A C 1
ATOM 980 O O . THR A 1 123 ? 8.098 11.461 -1.716 1.00 90.94 123 THR A O 1
ATOM 983 N N . PRO A 1 124 ? 6.564 12.709 -2.787 1.00 92.19 124 PRO A N 1
ATOM 984 C CA . PRO A 1 124 ? 7.555 13.366 -3.644 1.00 92.19 124 PRO A CA 1
ATOM 985 C C . PRO A 1 124 ? 8.616 14.149 -2.862 1.00 92.19 124 PRO A C 1
ATOM 987 O O . PRO A 1 124 ? 9.805 14.060 -3.157 1.00 92.19 124 PRO A O 1
ATOM 990 N N . THR A 1 125 ? 8.205 14.873 -1.818 1.00 92.88 125 THR A N 1
ATOM 991 C CA . THR A 1 125 ? 9.126 15.637 -0.963 1.00 92.88 125 THR A CA 1
ATOM 992 C C . THR A 1 125 ? 10.046 14.725 -0.156 1.00 92.88 125 THR A C 1
ATOM 994 O O . THR A 1 125 ? 11.234 15.015 -0.035 1.00 92.88 125 THR A O 1
ATO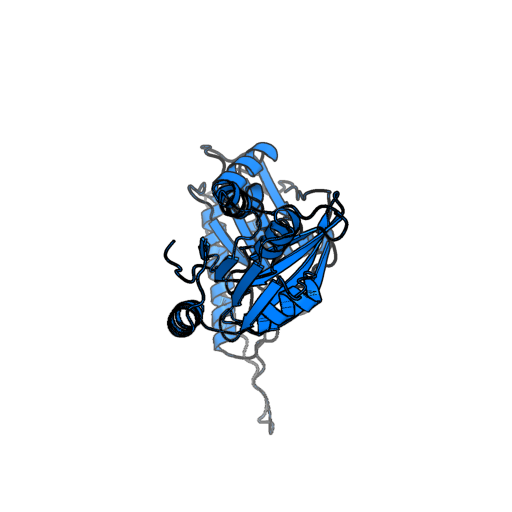M 997 N N . GLY A 1 126 ? 9.534 13.591 0.331 1.00 94.50 126 GLY A N 1
ATOM 998 C CA . GLY A 1 126 ? 10.347 12.559 0.967 1.00 94.50 126 GLY A CA 1
ATOM 999 C C . GLY A 1 126 ? 11.380 11.954 0.019 1.00 94.50 126 GLY A C 1
ATOM 1000 O O . GLY A 1 126 ? 12.544 11.821 0.387 1.00 94.50 126 GLY A O 1
ATOM 1001 N N . ARG A 1 127 ? 11.008 11.671 -1.234 1.00 95.69 127 ARG A N 1
ATOM 1002 C CA . ARG A 1 127 ? 11.951 11.136 -2.228 1.00 95.69 127 ARG A CA 1
ATOM 1003 C C . ARG A 1 127 ? 13.033 12.143 -2.633 1.00 95.69 127 ARG A C 1
ATOM 1005 O O . ARG A 1 127 ? 14.172 11.736 -2.859 1.00 95.69 127 ARG A O 1
ATOM 1012 N N . GLU A 1 128 ? 12.729 13.445 -2.671 1.00 94.12 128 GLU A N 1
ATOM 1013 C CA . GLU A 1 128 ? 13.735 14.506 -2.876 1.00 94.12 128 GLU A CA 1
ATOM 1014 C C . GLU A 1 128 ? 14.750 14.557 -1.715 1.00 94.12 128 GLU A C 1
ATOM 1016 O O . GLU A 1 128 ? 15.963 14.682 -1.936 1.00 94.12 128 GLU A O 1
ATOM 1021 N N . GLU A 1 129 ? 14.270 14.397 -0.480 1.00 95.19 129 GLU A N 1
ATOM 1022 C CA . GLU A 1 129 ? 15.113 14.291 0.714 1.00 95.19 129 GLU A CA 1
ATOM 1023 C C . GLU A 1 129 ? 15.977 13.019 0.672 1.00 95.19 129 GLU A C 1
ATOM 1025 O O . GLU A 1 129 ? 17.196 13.083 0.847 1.00 95.19 129 GLU A O 1
ATOM 1030 N N . LEU A 1 130 ? 15.391 11.872 0.317 1.00 96.38 130 LEU A N 1
ATOM 1031 C CA . LEU A 1 130 ? 16.114 10.610 0.158 1.00 96.38 130 LEU A CA 1
ATOM 1032 C C . LEU A 1 130 ? 17.209 10.697 -0.916 1.00 96.38 130 LEU A C 1
ATOM 1034 O O . LEU A 1 130 ? 18.319 10.210 -0.706 1.00 96.38 130 LEU A O 1
ATOM 1038 N N . ALA A 1 131 ? 16.945 11.359 -2.048 1.00 95.69 131 ALA A N 1
ATOM 1039 C CA . ALA A 1 131 ? 17.949 11.603 -3.088 1.00 95.69 131 ALA A CA 1
ATOM 1040 C C . ALA A 1 131 ? 19.125 12.442 -2.564 1.00 95.69 131 ALA A C 1
ATOM 1042 O O . ALA A 1 131 ? 20.285 12.207 -2.920 1.00 95.69 131 ALA A O 1
ATOM 1043 N N . THR A 1 132 ? 18.840 13.403 -1.681 1.00 95.12 132 THR A N 1
ATOM 1044 C CA . THR A 1 132 ? 19.863 14.210 -1.011 1.00 95.12 132 THR A CA 1
ATOM 1045 C C . THR A 1 132 ? 20.700 13.369 -0.047 1.00 95.12 132 THR A C 1
ATOM 1047 O O . THR A 1 132 ? 21.928 13.445 -0.119 1.00 95.12 132 THR A O 1
ATOM 1050 N N . GLN A 1 133 ? 20.073 12.522 0.773 1.00 95.25 133 GLN A N 1
ATOM 1051 C CA . GLN A 1 133 ? 20.760 11.618 1.707 1.00 95.25 133 GLN A CA 1
ATOM 1052 C C . GLN A 1 133 ? 21.611 10.564 0.985 1.00 95.25 133 GLN A C 1
ATOM 1054 O O . GLN A 1 133 ? 22.750 10.310 1.374 1.00 95.25 133 GLN A O 1
ATOM 1059 N N . ALA A 1 134 ? 21.106 10.017 -0.123 1.00 95.19 134 ALA A N 1
ATOM 1060 C CA . ALA A 1 134 ? 21.830 9.081 -0.983 1.00 95.19 134 ALA A CA 1
ATOM 1061 C C . ALA A 1 134 ? 22.942 9.747 -1.820 1.00 95.19 134 ALA A C 1
ATOM 1063 O O . ALA A 1 134 ? 23.681 9.058 -2.525 1.00 95.19 134 ALA A O 1
ATOM 1064 N N . ASN A 1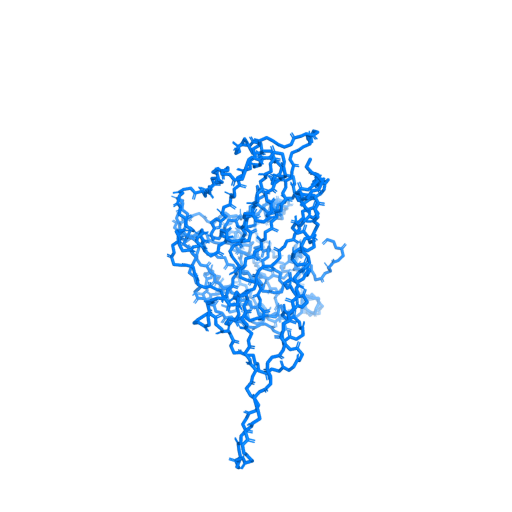 135 ? 23.057 11.082 -1.782 1.00 95.44 135 ASN A N 1
ATOM 1065 C CA . ASN A 1 135 ? 23.964 11.877 -2.614 1.00 95.44 135 ASN A CA 1
ATOM 1066 C C . ASN A 1 135 ? 23.850 11.555 -4.124 1.00 95.44 135 ASN A C 1
ATOM 1068 O O . ASN A 1 135 ? 24.832 11.569 -4.879 1.00 95.44 135 ASN A O 1
ATOM 1072 N N . ALA A 1 136 ? 22.628 11.272 -4.572 1.00 96.06 136 ALA A N 1
ATOM 1073 C CA . ALA A 1 136 ? 22.311 10.917 -5.947 1.00 96.06 136 ALA A CA 1
ATOM 1074 C C . ALA A 1 136 ? 21.612 12.095 -6.634 1.00 96.06 136 ALA A C 1
ATOM 1076 O O . ALA A 1 136 ? 20.583 12.568 -6.161 1.00 96.06 136 ALA A O 1
ATOM 1077 N N . ASP A 1 137 ? 22.164 12.595 -7.743 1.00 95.69 137 ASP A N 1
ATOM 1078 C CA . ASP A 1 137 ? 21.503 13.644 -8.526 1.00 95.69 137 ASP A CA 1
ATOM 1079 C C . ASP A 1 137 ? 20.229 13.109 -9.200 1.00 95.69 137 ASP A C 1
ATOM 1081 O O . ASP A 1 137 ? 19.251 13.844 -9.271 1.00 95.69 137 ASP A O 1
ATOM 1085 N N . ARG A 1 138 ? 20.226 11.837 -9.624 1.00 96.50 138 ARG A N 1
ATOM 1086 C CA . ARG A 1 138 ? 19.024 11.058 -9.961 1.00 96.50 138 ARG A CA 1
ATOM 1087 C C . ARG A 1 138 ? 18.869 9.888 -8.999 1.00 96.50 138 ARG A C 1
ATOM 1089 O O . ARG A 1 138 ? 19.742 9.022 -8.950 1.00 96.50 138 ARG A O 1
ATOM 1096 N N . LEU A 1 139 ? 17.748 9.807 -8.302 1.00 97.56 139 LEU A N 1
ATOM 1097 C CA . LEU A 1 139 ? 17.387 8.644 -7.501 1.00 97.56 139 LEU A CA 1
ATOM 1098 C C . LEU A 1 139 ? 16.183 7.941 -8.127 1.00 97.56 139 LEU A C 1
ATOM 1100 O O . LEU A 1 139 ? 15.181 8.582 -8.428 1.00 97.56 139 LEU A O 1
ATOM 1104 N N . ILE A 1 140 ? 16.273 6.624 -8.315 1.00 97.88 140 ILE A N 1
ATOM 1105 C CA . ILE A 1 140 ? 15.107 5.800 -8.651 1.00 97.88 140 ILE A CA 1
ATOM 1106 C C . ILE A 1 140 ? 14.665 5.065 -7.395 1.00 97.88 140 ILE A C 1
ATOM 1108 O O . ILE A 1 140 ? 15.364 4.167 -6.934 1.00 97.88 140 ILE A O 1
ATOM 1112 N N . VAL A 1 141 ? 13.509 5.434 -6.854 1.00 97.56 141 VAL A N 1
ATOM 1113 C CA . VAL A 1 141 ? 12.908 4.770 -5.695 1.00 97.56 141 VAL A CA 1
ATOM 1114 C C . VAL A 1 141 ? 11.985 3.664 -6.191 1.00 97.56 141 VAL A C 1
ATOM 1116 O O . VAL A 1 141 ? 11.058 3.924 -6.955 1.00 97.56 141 VAL A O 1
ATOM 1119 N N . VAL A 1 142 ? 12.261 2.425 -5.792 1.00 97.62 142 VAL A N 1
ATOM 1120 C CA . VAL A 1 142 ? 11.581 1.219 -6.273 1.00 97.62 142 VAL A CA 1
ATOM 1121 C C . VAL A 1 142 ? 10.737 0.631 -5.156 1.00 97.62 142 VAL A C 1
ATOM 1123 O O . VAL A 1 142 ? 11.273 0.198 -4.140 1.00 97.62 142 VAL A O 1
ATOM 1126 N N . HIS A 1 143 ? 9.423 0.584 -5.355 1.00 95.50 143 HIS A N 1
ATOM 1127 C CA . HIS A 1 143 ? 8.498 -0.112 -4.462 1.00 95.50 143 HIS A CA 1
ATOM 1128 C C . HIS A 1 143 ? 8.235 -1.531 -4.975 1.00 95.50 143 HIS A C 1
ATOM 1130 O O . HIS A 1 143 ? 8.078 -1.751 -6.182 1.00 95.50 143 HIS A O 1
ATOM 1136 N N . LEU A 1 144 ? 8.174 -2.480 -4.041 1.00 94.19 144 LEU A N 1
ATOM 1137 C CA . LEU A 1 144 ? 7.915 -3.898 -4.282 1.00 94.19 144 LEU A CA 1
ATOM 1138 C C . LEU A 1 144 ? 6.426 -4.178 -4.050 1.00 94.19 144 LEU A C 1
ATOM 1140 O O . LEU A 1 144 ? 5.962 -4.254 -2.912 1.00 94.19 144 LEU A O 1
ATOM 1144 N N . ASN A 1 145 ? 5.651 -4.294 -5.126 1.00 91.12 145 ASN A N 1
ATOM 1145 C CA . ASN A 1 145 ? 4.195 -4.309 -5.011 1.00 91.12 145 ASN A CA 1
ATOM 1146 C C . ASN A 1 145 ? 3.654 -5.647 -4.476 1.00 91.12 145 ASN A C 1
ATOM 1148 O O . ASN A 1 145 ? 4.192 -6.727 -4.731 1.00 91.12 145 ASN A O 1
ATOM 1152 N N . ARG A 1 146 ? 2.521 -5.575 -3.765 1.00 86.62 146 ARG A N 1
ATOM 1153 C CA . ARG A 1 146 ? 1.813 -6.748 -3.224 1.00 86.62 146 ARG A CA 1
ATOM 1154 C C . ARG A 1 146 ? 1.331 -7.686 -4.337 1.00 86.62 146 ARG A C 1
ATOM 1156 O O . ARG A 1 146 ? 0.985 -7.254 -5.433 1.00 86.62 146 ARG A O 1
ATOM 1163 N N . GLY A 1 147 ? 1.246 -8.976 -4.013 1.00 84.62 147 GLY A N 1
ATOM 1164 C CA . GLY A 1 147 ? 0.812 -10.021 -4.950 1.00 84.62 147 GLY A CA 1
ATOM 1165 C C . GLY A 1 147 ? 1.942 -10.634 -5.780 1.00 84.62 147 GLY A C 1
ATOM 1166 O O . GLY A 1 147 ? 1.672 -11.499 -6.610 1.00 84.62 147 GLY A O 1
ATOM 1167 N N . HIS A 1 148 ? 3.185 -10.225 -5.521 1.00 89.25 148 HIS A N 1
ATOM 1168 C CA . HIS A 1 148 ? 4.393 -10.744 -6.155 1.00 89.25 148 HIS A CA 1
ATOM 1169 C C . HIS A 1 148 ? 5.354 -11.292 -5.099 1.00 89.25 148 HIS A C 1
ATOM 1171 O O . HIS A 1 148 ? 5.358 -10.836 -3.955 1.00 89.25 148 HIS A O 1
ATOM 1177 N N . ASN A 1 149 ? 6.163 -12.275 -5.492 1.00 87.94 149 ASN A N 1
ATOM 1178 C CA . ASN A 1 149 ? 7.152 -12.897 -4.617 1.00 87.94 149 ASN A CA 1
ATOM 1179 C C . ASN A 1 149 ? 8.539 -12.321 -4.905 1.00 87.94 149 ASN A C 1
ATOM 1181 O O . ASN A 1 149 ? 8.965 -12.272 -6.059 1.00 87.94 149 ASN A O 1
ATOM 1185 N N . PHE A 1 150 ? 9.253 -11.945 -3.847 1.00 91.31 150 PHE A N 1
ATOM 1186 C CA . PHE A 1 150 ? 10.614 -11.422 -3.923 1.00 91.31 150 PHE A CA 1
ATOM 1187 C C . PHE A 1 150 ? 11.50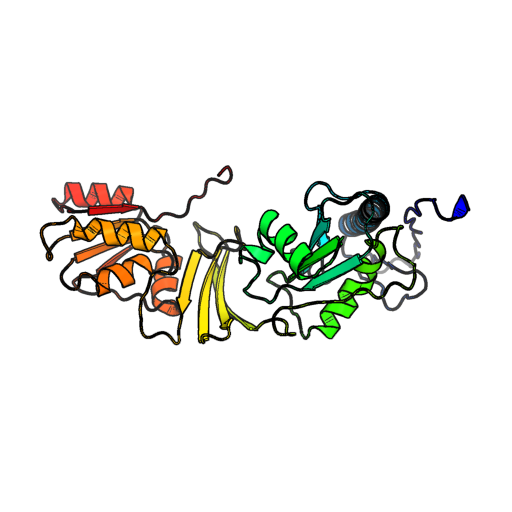1 -12.273 -3.017 1.00 91.31 150 PHE A C 1
ATOM 1189 O O . PHE A 1 150 ? 11.272 -12.352 -1.815 1.00 91.31 150 PHE A O 1
ATOM 1196 N N . THR A 1 151 ? 12.469 -12.972 -3.605 1.00 89.94 151 THR A N 1
ATOM 1197 C CA . THR A 1 151 ? 13.293 -13.969 -2.903 1.00 89.94 151 THR A CA 1
ATOM 1198 C C . THR A 1 151 ? 14.427 -13.330 -2.113 1.00 89.94 151 THR A C 1
ATOM 1200 O O . THR A 1 151 ? 14.632 -13.647 -0.947 1.00 89.94 151 THR A O 1
ATOM 1203 N N . ASN A 1 152 ? 15.196 -12.457 -2.758 1.00 92.00 152 ASN A N 1
ATOM 1204 C CA . ASN A 1 152 ? 16.316 -11.737 -2.168 1.00 92.00 152 ASN A CA 1
ATOM 1205 C C . ASN A 1 152 ? 16.655 -10.493 -2.999 1.00 92.00 152 ASN A C 1
ATOM 1207 O O . ASN A 1 152 ? 16.220 -10.345 -4.146 1.00 92.00 152 ASN A O 1
ATOM 1211 N N . LEU A 1 153 ? 17.447 -9.599 -2.403 1.00 93.00 153 LEU A N 1
ATOM 1212 C CA . LEU A 1 153 ? 17.825 -8.328 -3.014 1.00 93.00 153 LEU A CA 1
ATOM 1213 C C . LEU A 1 153 ? 18.580 -8.522 -4.338 1.00 93.00 153 LEU A C 1
ATOM 1215 O O . LEU A 1 153 ? 18.335 -7.784 -5.284 1.00 93.00 153 LEU A O 1
ATOM 1219 N N . GLU A 1 154 ? 19.443 -9.534 -4.440 1.00 93.88 154 GLU A N 1
ATOM 1220 C CA . GLU A 1 154 ? 20.209 -9.830 -5.659 1.00 93.88 154 GLU A CA 1
ATOM 1221 C C . GLU A 1 154 ? 19.298 -10.163 -6.851 1.00 93.88 154 GLU A C 1
ATOM 1223 O O . GLU A 1 154 ? 19.479 -9.628 -7.945 1.00 93.88 154 GLU A O 1
ATOM 1228 N N . THR A 1 155 ? 18.272 -10.988 -6.635 1.00 93.50 155 THR A N 1
ATOM 1229 C CA . THR A 1 155 ? 17.294 -11.349 -7.672 1.00 93.50 155 THR A CA 1
ATOM 1230 C C . THR A 1 155 ? 16.539 -10.109 -8.146 1.00 93.50 155 THR A C 1
ATOM 1232 O O . THR A 1 155 ? 16.441 -9.869 -9.348 1.00 93.50 155 THR A O 1
ATOM 1235 N N . VAL A 1 156 ? 16.087 -9.268 -7.210 1.00 95.25 156 VAL A N 1
ATOM 1236 C CA . VAL A 1 156 ? 15.403 -8.001 -7.518 1.00 95.25 156 VAL A CA 1
ATOM 1237 C C . VAL A 1 156 ? 16.309 -7.058 -8.314 1.00 95.25 156 VAL A C 1
ATOM 1239 O O . VAL A 1 156 ? 15.888 -6.495 -9.324 1.00 95.25 156 VAL A O 1
ATOM 1242 N N . GLN A 1 157 ? 17.571 -6.904 -7.906 1.00 95.38 157 GLN A N 1
ATOM 1243 C CA . GLN A 1 157 ? 18.543 -6.081 -8.628 1.00 95.38 157 GLN A CA 1
ATOM 1244 C C . GLN A 1 157 ? 18.757 -6.588 -10.058 1.00 95.38 157 GLN A C 1
ATOM 1246 O O . GLN A 1 157 ? 18.740 -5.789 -10.995 1.00 95.38 157 GLN A O 1
ATOM 1251 N N . ASN A 1 158 ? 18.918 -7.902 -10.238 1.00 92.88 158 ASN A N 1
ATOM 1252 C CA . ASN A 1 158 ? 19.113 -8.519 -11.549 1.00 92.88 158 ASN A CA 1
ATOM 1253 C C . ASN A 1 158 ? 17.897 -8.329 -12.468 1.00 92.88 158 ASN A C 1
ATOM 1255 O O . ASN A 1 158 ? 18.080 -8.005 -13.640 1.00 92.88 158 ASN A O 1
ATOM 1259 N N . GLU A 1 159 ? 16.675 -8.454 -11.942 1.00 92.81 159 GLU A N 1
ATOM 1260 C CA . GLU A 1 159 ? 15.443 -8.198 -12.699 1.00 92.81 159 GLU A CA 1
ATOM 1261 C C . GLU A 1 159 ? 15.296 -6.724 -13.118 1.00 92.81 159 GLU A C 1
ATOM 1263 O O . GLU A 1 159 ? 14.848 -6.430 -14.227 1.00 92.81 159 GLU A O 1
ATOM 1268 N N . LEU A 1 160 ? 15.681 -5.779 -12.253 1.00 95.00 160 LEU A N 1
ATOM 1269 C CA . LEU A 1 160 ? 15.543 -4.340 -12.508 1.00 95.00 160 LEU A CA 1
ATOM 1270 C C . LEU A 1 160 ? 16.636 -3.779 -13.425 1.00 95.00 160 LEU A C 1
ATOM 1272 O O . LEU A 1 160 ? 16.393 -2.822 -14.166 1.00 95.00 160 LEU A O 1
ATOM 1276 N N . LYS A 1 161 ? 17.847 -4.343 -13.375 1.00 93.81 161 LYS A N 1
ATOM 1277 C CA . LYS A 1 161 ? 19.048 -3.808 -14.035 1.00 93.81 161 LYS A CA 1
ATOM 1278 C C . LYS A 1 161 ? 18.856 -3.462 -15.523 1.00 93.81 161 LYS A C 1
ATOM 1280 O O . LYS A 1 161 ? 19.260 -2.355 -15.890 1.00 93.81 161 LYS A O 1
ATOM 1285 N N . PRO A 1 162 ? 18.214 -4.294 -16.372 1.00 89.75 162 PRO A N 1
ATOM 1286 C CA . PRO A 1 162 ? 18.001 -3.962 -17.785 1.00 89.75 162 PRO A CA 1
ATOM 1287 C C . PRO A 1 162 ? 17.174 -2.686 -17.986 1.00 89.75 162 PRO A C 1
ATOM 1289 O O . PRO A 1 162 ? 17.439 -1.901 -18.894 1.00 89.75 162 PRO A O 1
ATOM 1292 N N . TYR A 1 163 ? 16.198 -2.432 -17.115 1.00 92.06 163 TYR A N 1
ATOM 1293 C CA . TYR A 1 163 ? 15.341 -1.249 -17.194 1.00 92.06 163 TYR A CA 1
ATOM 1294 C C . TYR A 1 163 ? 16.044 -0.013 -16.628 1.00 92.06 163 TYR A C 1
ATOM 1296 O O . TYR A 1 163 ? 16.036 1.048 -17.247 1.00 92.06 163 TYR A O 1
ATOM 1304 N N . ILE A 1 164 ? 16.713 -0.157 -15.482 1.00 95.00 164 ILE A N 1
ATOM 1305 C CA . ILE A 1 164 ? 17.403 0.939 -14.791 1.00 95.00 164 ILE A CA 1
ATOM 1306 C C . ILE A 1 164 ? 18.532 1.533 -15.643 1.00 95.00 164 ILE A C 1
ATOM 1308 O O . ILE A 1 164 ? 18.682 2.754 -15.687 1.00 95.00 164 ILE A O 1
ATOM 1312 N N . VAL A 1 165 ? 19.304 0.702 -16.354 1.00 92.81 165 VAL A N 1
ATOM 1313 C CA . VAL A 1 165 ? 20.399 1.177 -17.222 1.00 92.81 165 VAL A CA 1
ATOM 1314 C C . VAL A 1 165 ? 19.879 2.098 -18.332 1.00 92.81 165 VAL A C 1
ATOM 1316 O O . VAL A 1 165 ? 20.526 3.097 -18.648 1.00 92.81 165 VAL A O 1
ATOM 1319 N N . ASN A 1 166 ? 18.685 1.826 -18.867 1.00 91.12 166 ASN A N 1
ATOM 1320 C CA . ASN A 1 166 ? 18.045 2.660 -19.889 1.00 91.12 166 ASN A CA 1
ATOM 1321 C C . ASN A 1 166 ? 17.555 4.018 -19.348 1.00 91.12 166 ASN A C 1
ATOM 1323 O O . ASN A 1 166 ? 17.341 4.948 -20.120 1.00 91.12 166 ASN A O 1
ATOM 1327 N N . LEU A 1 167 ? 17.413 4.167 -18.026 1.00 93.50 167 LEU A N 1
ATOM 1328 C CA . LEU A 1 167 ? 17.009 5.416 -17.365 1.00 93.50 167 LEU A CA 1
ATOM 1329 C C . LEU A 1 167 ? 18.205 6.302 -16.967 1.00 93.50 167 LEU A C 1
ATOM 1331 O O . LEU A 1 167 ? 18.024 7.362 -16.356 1.00 93.50 167 LEU A O 1
ATOM 1335 N N . ARG A 1 168 ? 19.431 5.889 -17.307 1.00 94.25 168 ARG A N 1
ATOM 1336 C CA . ARG A 1 168 ? 20.665 6.614 -17.002 1.00 94.25 168 ARG A CA 1
ATOM 1337 C C . ARG A 1 168 ? 20.739 7.945 -17.772 1.00 94.25 168 ARG A C 1
ATOM 1339 O O . ARG A 1 168 ? 20.595 7.949 -18.994 1.00 94.25 168 ARG A O 1
ATOM 1346 N N . PRO A 1 169 ? 21.032 9.078 -17.107 1.00 93.19 169 PRO A N 1
ATOM 1347 C CA . PRO A 1 169 ? 21.315 10.337 -17.791 1.00 93.19 169 PRO A CA 1
ATOM 1348 C C . PRO A 1 169 ? 22.488 10.210 -18.774 1.00 93.19 169 PRO A C 1
ATOM 1350 O O . PRO A 1 169 ? 23.510 9.592 -18.457 1.00 93.19 169 PRO A O 1
ATOM 1353 N N . SER A 1 170 ? 22.384 10.859 -19.935 1.00 91.56 170 SER A N 1
ATOM 1354 C CA . SER A 1 170 ? 23.440 10.892 -20.962 1.00 91.56 170 SER A CA 1
ATOM 1355 C C . SER A 1 170 ? 24.713 11.610 -20.501 1.00 91.56 170 SER A C 1
ATOM 1357 O O . SER A 1 170 ? 25.778 11.431 -21.084 1.00 91.56 170 SER A O 1
ATOM 1359 N N . THR A 1 171 ? 24.616 12.392 -19.424 1.00 92.25 171 THR A N 1
ATOM 1360 C CA . THR A 1 171 ? 25.733 13.072 -18.758 1.00 92.25 171 THR A CA 1
ATOM 1361 C C . THR A 1 171 ? 26.652 12.120 -17.992 1.00 92.25 171 THR A C 1
ATOM 1363 O O . THR A 1 171 ? 27.781 12.493 -17.679 1.00 92.25 171 THR A O 1
ATOM 1366 N N . LEU A 1 172 ? 26.190 10.904 -17.680 1.00 93.56 172 LEU A N 1
ATOM 1367 C CA . LEU A 1 172 ? 27.001 9.859 -17.056 1.00 93.56 172 LEU A CA 1
ATOM 1368 C C . LEU A 1 172 ? 27.714 9.013 -18.132 1.00 93.56 172 LEU A C 1
ATOM 1370 O O . LEU A 1 172 ? 27.239 8.937 -19.267 1.00 93.56 172 LEU A O 1
ATOM 1374 N N . PRO A 1 173 ? 28.843 8.356 -17.818 1.00 93.50 173 PRO A N 1
ATOM 1375 C CA . PRO A 1 173 ? 29.495 7.445 -18.756 1.00 93.50 173 PRO A CA 1
ATOM 1376 C C . PRO A 1 173 ? 28.714 6.127 -18.922 1.00 93.50 173 PRO A C 1
ATOM 1378 O O . PRO A 1 173 ? 27.934 5.738 -18.055 1.00 93.50 173 PRO A O 1
ATOM 1381 N N . GLU A 1 174 ? 28.926 5.413 -20.032 1.00 89.44 174 GLU A N 1
ATOM 1382 C CA . GLU A 1 174 ? 28.254 4.127 -20.309 1.00 89.44 174 GLU A CA 1
ATOM 1383 C C . GLU A 1 174 ? 28.594 3.035 -19.290 1.00 89.44 174 GLU A C 1
ATOM 1385 O O . GLU A 1 174 ? 27.731 2.246 -18.922 1.00 89.44 174 GLU A O 1
ATOM 1390 N N . ASN A 1 175 ? 29.825 3.032 -18.780 1.00 92.25 175 ASN A N 1
ATOM 1391 C CA . ASN A 1 175 ? 30.294 2.109 -17.748 1.00 92.25 175 ASN A CA 1
ATOM 1392 C C . ASN A 1 175 ? 30.035 2.615 -16.315 1.00 92.25 175 ASN A C 1
ATOM 1394 O O . ASN A 1 175 ? 30.694 2.159 -15.379 1.00 92.25 175 ASN A O 1
ATOM 1398 N N . TYR A 1 176 ? 29.129 3.582 -16.132 1.00 93.88 176 TYR A N 1
ATOM 1399 C CA . TYR A 1 176 ? 28.778 4.086 -14.807 1.00 93.88 176 TYR A CA 1
ATOM 1400 C C . TYR A 1 176 ? 28.224 2.959 -13.928 1.00 93.88 176 TYR A C 1
ATOM 1402 O O . TYR A 1 176 ? 27.282 2.261 -14.306 1.00 93.88 176 TYR A O 1
ATOM 1410 N N . ILE A 1 177 ? 28.794 2.803 -12.735 1.00 95.12 177 ILE A N 1
ATOM 1411 C CA . ILE A 1 177 ? 28.338 1.816 -11.756 1.00 95.12 177 ILE A CA 1
ATOM 1412 C C . ILE A 1 177 ? 27.136 2.404 -11.018 1.00 95.12 177 ILE A C 1
ATOM 1414 O O . ILE A 1 177 ? 27.273 3.357 -10.253 1.00 95.12 177 ILE A O 1
ATOM 1418 N N . ILE A 1 178 ? 25.955 1.841 -11.267 1.00 96.31 178 ILE A N 1
ATOM 1419 C CA . ILE A 1 178 ? 24.719 2.230 -10.586 1.00 96.31 178 ILE A CA 1
ATOM 1420 C C . ILE A 1 178 ? 24.642 1.473 -9.261 1.00 96.31 178 ILE A C 1
ATOM 1422 O O . ILE A 1 178 ? 24.545 0.246 -9.247 1.00 96.31 178 ILE A O 1
ATOM 1426 N N . ASN A 1 179 ? 24.672 2.213 -8.155 1.00 95.75 179 ASN A N 1
ATOM 1427 C CA . ASN A 1 179 ? 24.561 1.634 -6.822 1.00 95.75 179 ASN A CA 1
ATOM 1428 C C . ASN A 1 179 ? 23.095 1.355 -6.482 1.00 95.75 179 ASN A C 1
ATOM 1430 O O . ASN A 1 179 ? 22.244 2.237 -6.622 1.00 95.75 179 ASN A O 1
ATOM 1434 N N . PHE A 1 180 ? 22.828 0.144 -5.997 1.00 96.81 180 PHE A N 1
ATOM 1435 C CA . PHE A 1 180 ? 21.553 -0.231 -5.397 1.00 96.81 180 PHE A CA 1
ATOM 1436 C C . PHE A 1 180 ? 21.662 -0.115 -3.879 1.00 96.81 180 PHE A C 1
ATOM 1438 O O . PHE A 1 180 ? 22.555 -0.693 -3.261 1.00 96.81 180 PHE A O 1
ATOM 1445 N N . LEU A 1 181 ? 20.754 0.656 -3.298 1.00 96.00 181 LEU A N 1
ATOM 1446 C CA . LEU A 1 181 ? 20.638 0.936 -1.875 1.00 96.00 181 LEU A CA 1
ATOM 1447 C C . LEU A 1 181 ? 19.345 0.297 -1.354 1.00 96.00 181 LEU A C 1
ATOM 1449 O O . LEU A 1 181 ? 18.382 0.160 -2.105 1.00 96.00 181 LEU A O 1
ATOM 1453 N N . SER A 1 182 ? 19.322 -0.080 -0.080 1.00 93.44 182 SER A N 1
ATOM 1454 C CA . SER A 1 182 ? 18.117 -0.504 0.643 1.00 93.44 182 SER A CA 1
ATOM 1455 C C . SER A 1 182 ? 18.301 -0.196 2.127 1.00 93.44 182 SER A C 1
ATOM 1457 O O . SER A 1 182 ? 19.435 -0.221 2.621 1.00 93.44 182 SER A O 1
ATOM 1459 N N . SER A 1 183 ? 17.211 0.063 2.844 1.00 86.88 183 SER A N 1
ATOM 1460 C CA . SER A 1 183 ? 17.227 0.134 4.309 1.00 86.88 183 SER A CA 1
ATOM 1461 C C . SER A 1 183 ? 17.659 -1.219 4.886 1.00 86.88 183 SER A C 1
ATOM 1463 O O . SER A 1 183 ? 17.140 -2.259 4.490 1.00 86.88 183 SER A O 1
ATOM 1465 N N . GLY A 1 184 ? 18.662 -1.232 5.769 1.00 78.31 184 GLY A N 1
ATOM 1466 C CA . GLY A 1 184 ? 19.150 -2.462 6.417 1.00 78.31 184 GLY A CA 1
ATOM 1467 C C . GLY A 1 184 ? 19.842 -3.482 5.497 1.00 78.31 184 GLY A C 1
ATOM 1468 O O . GLY A 1 184 ? 20.337 -4.496 5.978 1.00 78.31 184 GLY A O 1
ATOM 1469 N N . GLY A 1 185 ? 19.927 -3.230 4.184 1.00 77.25 185 GLY A N 1
ATOM 1470 C CA . GLY A 1 185 ? 20.526 -4.165 3.223 1.00 77.25 185 GLY A CA 1
ATOM 1471 C C . GLY A 1 185 ? 19.675 -5.406 2.920 1.00 77.25 185 GLY A C 1
ATOM 1472 O O . GLY A 1 185 ? 20.182 -6.356 2.325 1.00 77.25 185 GLY A O 1
ATOM 1473 N N . GLU A 1 186 ? 18.394 -5.401 3.285 1.00 84.00 186 GLU A N 1
ATOM 1474 C CA . GLU A 1 186 ? 17.457 -6.506 3.060 1.00 84.00 186 GLU A CA 1
ATOM 1475 C C . GLU A 1 186 ? 16.181 -6.043 2.337 1.00 84.00 186 GLU A C 1
ATOM 1477 O O . GLU A 1 186 ? 16.081 -4.892 1.910 1.00 84.00 186 GLU A O 1
ATOM 1482 N N . LEU A 1 187 ? 15.231 -6.960 2.120 1.00 86.88 187 LEU A N 1
ATOM 1483 C CA . LEU A 1 187 ? 13.946 -6.674 1.465 1.00 86.88 187 LEU A CA 1
ATOM 1484 C C . LEU A 1 187 ? 12.818 -6.359 2.457 1.00 86.88 187 LEU A C 1
ATOM 1486 O O . LEU A 1 187 ? 11.713 -6.065 2.016 1.00 86.88 187 LEU A O 1
ATOM 1490 N N . GLY A 1 188 ? 13.071 -6.407 3.766 1.00 85.38 188 GLY A N 1
ATOM 1491 C CA . GLY A 1 188 ? 12.021 -6.441 4.785 1.00 85.38 188 GLY A CA 1
ATOM 1492 C C . GLY A 1 188 ? 11.318 -7.802 4.845 1.00 85.38 188 GLY A C 1
ATOM 1493 O O . GLY A 1 188 ? 11.494 -8.656 3.974 1.00 85.38 188 GLY A O 1
ATOM 1494 N N . GLN A 1 189 ? 10.533 -8.021 5.900 1.00 85.81 189 GLN A N 1
ATOM 1495 C CA . GLN A 1 189 ? 9.752 -9.246 6.086 1.00 85.81 189 GLN A CA 1
ATOM 1496 C C . GLN A 1 189 ? 8.276 -8.876 6.207 1.00 85.81 189 GLN A C 1
ATOM 1498 O O . GLN A 1 189 ? 7.842 -8.378 7.243 1.00 85.81 189 GLN A O 1
ATOM 1503 N N . ARG A 1 190 ? 7.521 -9.121 5.128 1.00 90.81 190 ARG A N 1
ATOM 1504 C CA . ARG A 1 190 ? 6.059 -9.007 5.080 1.00 90.81 190 ARG A CA 1
ATOM 1505 C C . ARG A 1 190 ? 5.448 -10.398 4.972 1.00 90.81 190 ARG A C 1
ATOM 1507 O O . ARG A 1 190 ? 5.638 -11.081 3.966 1.00 90.81 190 ARG A O 1
ATOM 1514 N N . GLU A 1 191 ? 4.645 -10.779 5.954 1.00 91.94 191 GLU A N 1
ATOM 1515 C CA . GLU A 1 191 ? 3.860 -12.011 5.925 1.00 91.94 191 GLU A CA 1
ATOM 1516 C C . GLU A 1 191 ? 2.370 -11.686 5.821 1.00 91.94 191 GLU A C 1
ATOM 1518 O O . GLU A 1 191 ? 1.829 -10.923 6.616 1.00 91.94 191 GLU A O 1
ATOM 1523 N N . VAL A 1 192 ? 1.675 -12.268 4.841 1.00 93.25 192 VAL A N 1
ATOM 1524 C CA . VAL A 1 192 ? 0.218 -12.117 4.747 1.00 93.25 192 VAL A CA 1
ATOM 1525 C C . VAL A 1 192 ? -0.447 -13.136 5.666 1.00 93.25 192 VAL A C 1
ATOM 1527 O O . VAL A 1 192 ? -0.472 -14.325 5.359 1.00 93.25 192 VAL A O 1
ATOM 1530 N N . VAL A 1 193 ? -1.034 -12.647 6.755 1.00 95.50 193 VAL A N 1
ATOM 1531 C CA . VAL A 1 193 ? -1.729 -13.447 7.775 1.00 95.50 193 VAL A CA 1
ATOM 1532 C C . VAL A 1 193 ? -3.129 -13.835 7.311 1.00 95.50 193 VAL A C 1
ATOM 1534 O O . VAL A 1 193 ? -3.592 -14.951 7.544 1.00 95.50 193 VAL A O 1
ATOM 1537 N N . TYR A 1 194 ? -3.826 -12.911 6.649 1.00 96.75 194 TYR A N 1
ATOM 1538 C CA . TYR A 1 194 ? -5.189 -13.136 6.183 1.00 96.75 194 TYR A CA 1
ATOM 1539 C C . TYR A 1 194 ? -5.496 -12.317 4.933 1.00 96.75 194 TYR A C 1
ATOM 1541 O O . TYR A 1 194 ? -5.072 -11.171 4.796 1.00 96.75 194 TYR A O 1
ATOM 1549 N N . LYS A 1 195 ? -6.276 -12.905 4.025 1.00 96.06 195 LYS A N 1
ATOM 1550 C CA . LYS A 1 195 ? -6.879 -12.212 2.885 1.00 96.06 195 LYS A CA 1
ATOM 1551 C C . LYS A 1 195 ? -8.386 -12.333 3.002 1.00 96.06 195 LYS A C 1
ATOM 1553 O O . LYS A 1 195 ? -8.896 -13.424 3.252 1.00 96.06 195 LYS A O 1
ATOM 1558 N N . GLY A 1 196 ? -9.085 -11.229 2.798 1.00 95.62 196 GLY A N 1
ATOM 1559 C CA . GLY A 1 196 ? -10.536 -11.196 2.849 1.00 95.62 196 GLY A CA 1
ATOM 1560 C C . GLY A 1 196 ? -11.116 -10.256 1.809 1.00 95.62 196 GLY A C 1
ATOM 1561 O O . GLY A 1 196 ? -10.401 -9.528 1.123 1.00 95.62 196 GLY A O 1
ATOM 1562 N N . GLN A 1 197 ? -12.436 -10.293 1.709 1.00 95.94 197 GLN A N 1
ATOM 1563 C CA . GLN A 1 197 ? -13.206 -9.399 0.867 1.00 95.94 197 GLN A CA 1
ATOM 1564 C C . GLN A 1 197 ? -14.336 -8.798 1.694 1.00 95.94 197 GLN A C 1
ATOM 1566 O O . GLN A 1 197 ? -14.959 -9.480 2.507 1.00 95.94 197 GLN A O 1
ATOM 1571 N N . SER A 1 198 ? -14.565 -7.510 1.485 1.00 92.62 198 SER A N 1
ATOM 1572 C CA . SER A 1 198 ? -15.625 -6.723 2.091 1.00 92.62 198 SER A CA 1
ATOM 1573 C C . SER A 1 198 ? -16.591 -6.242 1.012 1.00 92.62 198 SER A C 1
ATOM 1575 O O . SER A 1 198 ? -16.171 -5.774 -0.049 1.00 92.62 198 SER A O 1
ATOM 1577 N N . ASN A 1 199 ? -17.888 -6.266 1.322 1.00 91.00 199 ASN A N 1
ATOM 1578 C CA . ASN A 1 199 ? -18.920 -5.684 0.459 1.00 91.00 199 ASN A CA 1
ATOM 1579 C C . ASN A 1 199 ? -18.820 -4.149 0.366 1.00 91.00 199 ASN A C 1
ATOM 1581 O O . ASN A 1 199 ? -19.364 -3.554 -0.561 1.00 91.00 199 ASN A O 1
ATOM 1585 N N . PHE A 1 200 ? -18.133 -3.503 1.314 1.00 89.31 200 PHE A N 1
ATOM 1586 C CA . PHE A 1 200 ? -18.044 -2.047 1.426 1.00 89.31 200 PHE A CA 1
ATOM 1587 C C . PHE A 1 200 ? -16.667 -1.492 1.049 1.00 89.31 200 PHE A C 1
ATOM 1589 O O . PHE A 1 200 ? -16.598 -0.394 0.488 1.00 89.31 200 PHE A O 1
ATOM 1596 N N . SER A 1 201 ? -15.594 -2.223 1.352 1.00 87.62 201 SER A N 1
ATOM 1597 C CA . SER A 1 201 ? -14.197 -1.795 1.185 1.00 87.62 201 SER A CA 1
ATOM 1598 C C . SER A 1 201 ? -13.441 -2.602 0.124 1.00 87.62 201 SER A C 1
ATOM 1600 O O . SER A 1 201 ? -12.321 -2.240 -0.229 1.00 87.62 201 SER A O 1
ATOM 1602 N N . GLY A 1 202 ? -14.061 -3.639 -0.451 1.00 92.25 202 GLY A N 1
ATOM 1603 C CA . GLY A 1 202 ? -13.443 -4.507 -1.452 1.00 92.25 202 GLY A CA 1
ATOM 1604 C C . GLY A 1 202 ? -12.444 -5.483 -0.837 1.00 92.25 202 GLY A C 1
ATOM 1605 O O . GLY A 1 202 ? -12.568 -5.869 0.327 1.00 92.25 202 GLY A O 1
ATOM 1606 N N . ASP A 1 203 ? -11.463 -5.910 -1.627 1.00 93.75 203 ASP A N 1
ATOM 1607 C CA . ASP A 1 203 ? -10.443 -6.844 -1.156 1.00 93.75 203 ASP A CA 1
ATOM 1608 C C . ASP A 1 203 ? -9.525 -6.176 -0.126 1.00 93.75 203 ASP A C 1
ATOM 1610 O O . ASP A 1 203 ? -9.134 -5.014 -0.268 1.00 93.75 203 ASP A O 1
ATOM 1614 N N . PHE A 1 204 ? -9.150 -6.921 0.907 1.00 94.56 204 PHE A N 1
ATOM 1615 C CA . PHE A 1 204 ? -8.273 -6.447 1.969 1.00 94.56 204 PHE A CA 1
ATOM 1616 C C . PHE A 1 204 ? -7.314 -7.539 2.430 1.00 94.56 204 PHE A C 1
ATOM 1618 O O . PHE A 1 204 ? -7.540 -8.738 2.230 1.00 94.56 204 PHE A O 1
ATOM 1625 N N . VAL A 1 205 ? -6.233 -7.114 3.076 1.00 95.12 205 VAL A N 1
ATOM 1626 C CA . VAL A 1 205 ? -5.232 -8.007 3.657 1.00 95.12 205 VAL A CA 1
ATOM 1627 C C . VAL A 1 205 ? -4.902 -7.596 5.084 1.00 95.12 205 VAL A C 1
ATOM 1629 O O . VAL A 1 205 ? -4.883 -6.410 5.412 1.00 95.12 205 VAL A O 1
ATOM 1632 N N . VAL A 1 206 ? -4.640 -8.600 5.916 1.00 96.06 206 VAL A N 1
ATOM 1633 C CA . VAL A 1 206 ? -3.955 -8.450 7.197 1.00 96.06 206 VAL A CA 1
ATOM 1634 C C . VAL A 1 206 ? -2.544 -8.984 7.007 1.00 96.06 206 VAL A C 1
ATOM 1636 O O . VAL A 1 206 ? -2.375 -10.132 6.588 1.00 96.06 206 VAL A O 1
ATOM 1639 N N . GLU A 1 207 ? -1.548 -8.151 7.276 1.00 94.44 207 GLU A N 1
ATOM 1640 C CA . GLU A 1 207 ? -0.137 -8.489 7.103 1.00 94.44 207 GLU A CA 1
ATOM 1641 C C . GLU A 1 207 ? 0.674 -8.152 8.352 1.00 94.44 207 GLU A C 1
ATOM 1643 O O . GLU A 1 207 ? 0.410 -7.146 9.006 1.00 94.44 207 GLU A O 1
ATOM 1648 N N . ASP A 1 208 ? 1.653 -8.993 8.664 1.00 94.50 208 ASP A N 1
ATOM 1649 C CA . ASP A 1 208 ? 2.637 -8.767 9.715 1.00 94.50 208 ASP A CA 1
ATOM 1650 C C . ASP A 1 208 ? 3.928 -8.267 9.062 1.00 94.50 208 ASP A C 1
ATOM 1652 O O . ASP A 1 208 ? 4.450 -8.883 8.128 1.00 94.50 208 ASP A O 1
ATOM 1656 N N . ILE A 1 209 ? 4.413 -7.123 9.537 1.00 91.62 209 ILE A N 1
ATOM 1657 C CA . ILE A 1 209 ? 5.690 -6.525 9.160 1.00 91.62 209 ILE A CA 1
ATOM 1658 C C . ILE A 1 209 ? 6.629 -6.681 10.345 1.00 91.62 209 ILE A C 1
ATOM 1660 O O . ILE A 1 209 ? 6.288 -6.288 11.460 1.00 91.62 209 ILE A O 1
ATOM 1664 N N . LYS A 1 210 ? 7.804 -7.261 10.113 1.00 88.25 210 LYS A N 1
ATOM 1665 C CA . LYS A 1 210 ? 8.854 -7.309 11.129 1.00 88.25 210 LYS A CA 1
ATOM 1666 C C . LYS A 1 210 ? 9.761 -6.094 10.986 1.00 88.25 210 LYS A C 1
ATOM 1668 O O . LYS A 1 210 ? 10.346 -5.900 9.921 1.00 88.25 210 LYS A O 1
ATOM 1673 N N . ASP A 1 211 ? 9.884 -5.326 12.056 1.00 78.75 211 ASP A N 1
ATOM 1674 C CA . ASP A 1 211 ? 10.822 -4.217 12.185 1.00 78.75 211 ASP A CA 1
ATOM 1675 C C . ASP A 1 211 ? 11.806 -4.472 13.345 1.00 78.75 211 ASP A C 1
ATOM 1677 O O . ASP A 1 211 ? 11.839 -5.560 13.933 1.00 78.75 211 ASP A O 1
ATOM 1681 N N . ASP A 1 212 ? 12.659 -3.487 13.636 1.00 77.75 212 ASP A N 1
ATOM 1682 C CA . ASP A 1 212 ? 13.616 -3.557 14.747 1.00 77.75 212 ASP A CA 1
ATOM 1683 C C . ASP A 1 212 ? 12.922 -3.533 16.128 1.00 77.75 212 ASP A C 1
ATOM 1685 O O . ASP A 1 212 ? 13.489 -4.015 17.112 1.00 77.75 212 ASP A O 1
ATOM 1689 N N . ASP A 1 213 ? 11.696 -3.000 16.200 1.00 77.56 213 ASP A N 1
ATOM 1690 C CA . ASP A 1 213 ? 10.909 -2.797 17.421 1.00 77.56 213 ASP A CA 1
ATOM 1691 C C . ASP A 1 213 ? 9.916 -3.948 17.703 1.00 77.56 213 ASP A C 1
ATOM 1693 O O . ASP A 1 213 ? 9.287 -3.979 18.769 1.00 77.56 213 ASP A O 1
ATOM 1697 N N . GLY A 1 214 ? 9.788 -4.912 16.785 1.00 86.56 214 GLY A N 1
ATOM 1698 C CA . GLY A 1 214 ? 8.982 -6.120 16.930 1.00 86.56 214 GLY A CA 1
ATOM 1699 C C . GLY A 1 214 ? 8.198 -6.496 15.672 1.00 86.56 214 GLY A C 1
ATOM 1700 O O . GLY A 1 214 ? 8.631 -6.313 14.534 1.00 86.56 214 GLY A O 1
ATOM 1701 N N . ILE A 1 215 ? 7.033 -7.107 15.884 1.00 91.56 215 ILE A N 1
ATOM 1702 C CA . ILE A 1 215 ? 6.085 -7.434 14.817 1.00 91.56 215 ILE A CA 1
ATOM 1703 C C . ILE A 1 215 ? 4.911 -6.463 14.861 1.00 91.56 215 ILE A C 1
ATOM 1705 O O . ILE A 1 215 ? 4.172 -6.379 15.847 1.00 91.56 215 ILE A O 1
ATOM 1709 N N . VAL A 1 216 ? 4.697 -5.779 13.745 1.00 91.94 216 VAL A N 1
ATOM 1710 C CA . VAL A 1 216 ? 3.601 -4.843 13.543 1.00 91.94 216 VAL A CA 1
ATOM 1711 C C . VAL A 1 216 ? 2.591 -5.438 12.570 1.00 91.94 216 VAL A C 1
ATOM 1713 O O . VAL A 1 216 ? 2.879 -5.668 11.397 1.00 91.94 216 VAL A O 1
ATOM 1716 N N . ARG A 1 217 ? 1.373 -5.664 13.055 1.00 93.69 217 ARG A N 1
ATOM 1717 C CA . ARG A 1 217 ? 0.239 -6.140 12.267 1.00 93.69 217 ARG A CA 1
ATOM 1718 C C . ARG A 1 217 ? -0.532 -4.979 11.662 1.00 93.69 217 ARG A C 1
ATOM 1720 O O . ARG A 1 217 ? -0.933 -4.064 12.378 1.00 93.69 217 ARG A O 1
ATOM 1727 N N . ARG A 1 218 ? -0.822 -5.050 10.365 1.00 93.56 218 ARG A N 1
ATOM 1728 C CA . ARG A 1 218 ? -1.517 -4.006 9.603 1.00 93.56 218 ARG A CA 1
ATOM 1729 C C . ARG A 1 218 ? -2.734 -4.530 8.871 1.00 93.56 218 ARG A C 1
ATOM 1731 O O . ARG A 1 218 ? -2.722 -5.635 8.338 1.00 93.56 218 ARG A O 1
ATOM 1738 N N . LEU A 1 219 ? -3.769 -3.697 8.806 1.00 93.94 219 LEU A N 1
ATOM 1739 C CA . LEU A 1 219 ? -4.925 -3.869 7.930 1.00 93.94 219 LEU A CA 1
ATOM 1740 C C . LEU A 1 219 ? -4.775 -2.928 6.736 1.00 93.94 219 LEU A C 1
ATOM 1742 O O . LEU A 1 219 ? -4.625 -1.719 6.918 1.00 93.94 219 LEU A O 1
ATOM 1746 N N . ILE A 1 220 ? -4.846 -3.476 5.524 1.00 91.88 220 ILE A N 1
ATOM 1747 C CA . ILE A 1 220 ? -4.732 -2.724 4.271 1.00 91.88 220 ILE A CA 1
ATOM 1748 C C . ILE A 1 220 ? -5.919 -3.051 3.367 1.00 91.88 220 ILE A C 1
ATOM 1750 O O . ILE A 1 220 ? -6.173 -4.219 3.066 1.00 91.88 220 ILE A O 1
ATOM 1754 N N . PHE A 1 221 ? -6.603 -2.024 2.864 1.00 91.81 221 PHE A N 1
ATOM 1755 C CA . PHE A 1 221 ? -7.571 -2.181 1.777 1.00 91.81 221 PHE A CA 1
ATOM 1756 C C . PHE A 1 221 ? -6.845 -2.146 0.431 1.00 91.81 221 PHE A C 1
ATOM 1758 O O . PHE A 1 221 ? -6.113 -1.208 0.126 1.00 91.81 221 PHE A O 1
ATOM 1765 N N . LEU A 1 222 ? -7.038 -3.167 -0.405 1.00 88.94 222 LEU A N 1
ATOM 1766 C CA . LEU A 1 222 ? -6.310 -3.319 -1.670 1.00 88.94 222 LEU A CA 1
ATOM 1767 C C . LEU A 1 222 ? -6.782 -2.353 -2.759 1.00 88.94 222 LEU A C 1
ATOM 1769 O O . LEU A 1 222 ? -6.073 -2.141 -3.739 1.00 88.94 222 LEU A O 1
ATOM 1773 N N . ASN A 1 223 ? -7.936 -1.710 -2.572 1.00 85.56 223 ASN A N 1
ATOM 1774 C CA . ASN A 1 223 ? -8.343 -0.573 -3.395 1.00 85.56 223 ASN A CA 1
ATOM 1775 C C . ASN A 1 223 ? -7.522 0.702 -3.098 1.00 85.56 223 ASN A C 1
ATOM 1777 O O . ASN A 1 223 ? -7.538 1.630 -3.907 1.00 85.56 223 ASN A O 1
ATOM 1781 N N . ARG A 1 224 ? -6.813 0.746 -1.959 1.00 82.44 224 ARG A N 1
ATOM 1782 C CA . ARG A 1 224 ? -5.957 1.842 -1.482 1.00 82.44 224 ARG A CA 1
ATOM 1783 C C . ARG A 1 224 ? -4.720 1.278 -0.769 1.00 82.44 224 ARG A C 1
ATOM 1785 O O . ARG A 1 224 ? -4.523 1.510 0.423 1.00 82.44 224 ARG A O 1
ATOM 1792 N N . PRO A 1 225 ? -3.849 0.562 -1.499 1.00 78.75 225 PRO A N 1
ATOM 1793 C CA . PRO A 1 225 ? -2.762 -0.218 -0.906 1.00 78.75 225 PRO A CA 1
ATOM 1794 C C . PRO A 1 225 ? -1.677 0.634 -0.223 1.00 78.75 225 PRO A C 1
ATOM 1796 O O . PRO A 1 225 ? -0.826 0.087 0.477 1.00 78.75 225 PRO A O 1
ATOM 1799 N N . ASN A 1 226 ? -1.705 1.954 -0.422 1.00 76.81 226 ASN A N 1
ATOM 1800 C CA . ASN A 1 226 ? -0.754 2.910 0.144 1.00 76.81 226 ASN A CA 1
ATOM 1801 C C . ASN A 1 226 ? -1.267 3.574 1.436 1.00 76.81 226 ASN A C 1
ATOM 1803 O O . ASN A 1 226 ? -0.640 4.507 1.923 1.00 76.81 226 ASN A O 1
ATOM 1807 N N . ILE A 1 227 ? -2.416 3.143 1.967 1.00 82.69 227 ILE A N 1
ATOM 1808 C CA . ILE A 1 227 ? -2.975 3.655 3.221 1.00 82.69 227 ILE A CA 1
ATOM 1809 C C . ILE A 1 227 ? -3.068 2.502 4.216 1.00 82.69 227 ILE A C 1
ATOM 1811 O O . ILE A 1 227 ? -3.732 1.495 3.959 1.00 82.69 227 ILE A O 1
ATOM 1815 N N . ILE A 1 228 ? -2.414 2.677 5.364 1.00 88.44 228 ILE A N 1
ATOM 1816 C CA . ILE A 1 228 ? -2.576 1.791 6.515 1.00 88.44 228 ILE A CA 1
ATOM 1817 C C . ILE A 1 228 ? -3.897 2.147 7.193 1.00 88.44 228 ILE A C 1
ATOM 1819 O O . ILE A 1 228 ? -4.071 3.275 7.644 1.00 88.44 228 ILE A O 1
ATOM 1823 N N . GLN A 1 229 ? -4.838 1.202 7.231 1.00 88.44 229 GLN A N 1
ATOM 1824 C CA . GLN A 1 229 ? -6.155 1.417 7.844 1.00 88.44 229 GLN A CA 1
ATOM 1825 C C . GLN A 1 229 ? -6.105 1.249 9.360 1.00 88.44 229 GLN A C 1
ATOM 1827 O O . GLN A 1 229 ? -6.744 1.986 10.104 1.00 88.44 229 GLN A O 1
ATOM 1832 N N . SER A 1 230 ? -5.371 0.249 9.842 1.00 89.94 230 SER A N 1
ATOM 1833 C CA . SER A 1 230 ? -5.164 0.023 11.273 1.00 89.94 230 SER A CA 1
ATOM 1834 C C . SER A 1 230 ? -3.846 -0.688 11.501 1.00 89.94 230 SER A C 1
ATOM 1836 O O . SER A 1 230 ? -3.425 -1.492 10.664 1.00 89.94 230 SER A O 1
ATOM 1838 N N . GLU A 1 231 ? -3.230 -0.412 12.644 1.00 90.25 231 GLU A N 1
ATOM 1839 C CA . GLU A 1 231 ? -1.936 -0.958 13.023 1.00 90.25 231 GLU A CA 1
ATOM 1840 C C . GLU A 1 231 ? -1.967 -1.475 14.468 1.00 90.25 231 GLU A C 1
ATOM 1842 O O . GLU A 1 231 ? -2.671 -0.951 15.330 1.00 90.25 231 GLU A O 1
ATOM 1847 N N . LEU A 1 232 ? -1.238 -2.556 14.733 1.00 89.12 232 LEU A N 1
ATOM 1848 C CA . LEU A 1 232 ? -1.090 -3.142 16.057 1.00 89.12 232 LEU A CA 1
ATOM 1849 C C . LEU A 1 232 ? 0.316 -3.711 16.213 1.00 89.12 232 LEU A C 1
ATOM 1851 O O . LEU A 1 232 ? 0.661 -4.692 15.562 1.00 89.12 232 LEU A O 1
ATOM 1855 N N . ASN A 1 233 ? 1.097 -3.162 17.138 1.00 89.56 233 ASN A N 1
ATOM 1856 C CA . ASN A 1 233 ? 2.338 -3.798 17.570 1.00 89.56 233 ASN A CA 1
ATOM 1857 C C . ASN A 1 233 ? 2.003 -5.008 18.469 1.00 89.56 233 ASN A C 1
ATOM 1859 O O . ASN A 1 233 ? 1.384 -4.845 19.524 1.00 89.56 233 ASN A O 1
ATOM 1863 N N . LEU A 1 234 ? 2.373 -6.214 18.026 1.00 88.50 234 LEU A N 1
ATOM 1864 C CA . LEU A 1 234 ? 2.074 -7.485 18.694 1.00 88.50 234 LEU A CA 1
ATOM 1865 C C . LEU A 1 234 ? 2.963 -7.742 19.920 1.00 88.50 234 LEU A C 1
ATOM 1867 O O . LEU A 1 234 ? 2.538 -8.439 20.843 1.00 88.50 234 LEU A O 1
ATOM 1871 N N . ASP A 1 235 ? 4.162 -7.161 19.950 1.00 85.50 235 ASP A N 1
ATOM 1872 C CA . ASP A 1 235 ? 5.128 -7.320 21.043 1.00 85.50 235 ASP A CA 1
ATOM 1873 C C . ASP A 1 235 ? 4.948 -6.253 22.138 1.00 85.50 235 ASP A C 1
ATOM 1875 O O . ASP A 1 235 ? 5.308 -6.448 23.306 1.00 85.50 235 ASP A O 1
ATOM 1879 N N . SER A 1 236 ? 4.324 -5.125 21.793 1.00 81.56 236 SER A N 1
ATOM 1880 C CA . SER A 1 236 ? 4.006 -4.059 22.733 1.00 81.56 236 SER A CA 1
ATOM 1881 C C . SER A 1 236 ? 2.862 -4.455 23.666 1.00 81.56 236 SER A C 1
ATOM 1883 O O . SER A 1 236 ? 1.722 -4.692 23.268 1.00 81.56 236 SER A O 1
ATOM 1885 N N . LYS A 1 237 ? 3.127 -4.393 24.974 1.00 72.06 237 LYS A N 1
ATOM 1886 C CA . LYS A 1 237 ? 2.079 -4.480 26.009 1.00 72.06 237 LYS A CA 1
ATOM 1887 C C . LYS A 1 237 ? 1.251 -3.197 26.122 1.00 72.06 237 LYS A C 1
ATOM 1889 O O . LYS A 1 237 ? 0.245 -3.162 26.836 1.00 72.06 237 LYS A O 1
ATOM 1894 N N . THR A 1 238 ? 1.674 -2.123 25.460 1.00 72.75 238 THR A N 1
ATOM 1895 C CA . THR A 1 238 ? 1.022 -0.823 25.557 1.00 72.75 238 THR A CA 1
ATOM 1896 C C . THR A 1 238 ? 0.129 -0.610 24.349 1.00 72.75 238 THR A C 1
ATOM 1898 O O . THR A 1 238 ? 0.605 -0.359 23.252 1.00 72.75 238 THR A O 1
ATOM 1901 N N . VAL A 1 239 ? -1.186 -0.627 24.575 1.00 69.88 239 VAL A N 1
ATOM 1902 C CA . VAL A 1 239 ? -2.140 -0.038 23.627 1.00 69.88 239 VAL A CA 1
ATOM 1903 C C . VAL A 1 239 ? -1.902 1.473 23.611 1.00 69.88 239 VAL A C 1
ATOM 1905 O O . VAL A 1 239 ? -2.212 2.139 24.607 1.00 69.88 239 VAL A O 1
ATOM 1908 N N . LEU A 1 240 ? -1.299 1.961 22.531 1.00 72.19 240 LEU A N 1
ATOM 1909 C CA . LEU A 1 240 ? -1.180 3.365 22.144 1.00 72.19 240 LEU A CA 1
ATOM 1910 C C . LEU A 1 240 ? -1.765 3.499 20.737 1.00 72.19 240 LEU A C 1
ATOM 1912 O O . LEU A 1 240 ? -1.622 2.547 19.974 1.00 72.19 240 LEU A O 1
ATOM 1916 N N . PRO A 1 241 ? -2.391 4.633 20.390 1.00 73.31 241 PRO A N 1
ATOM 1917 C CA . PRO A 1 241 ? -2.812 4.874 19.027 1.00 73.31 241 PRO A CA 1
ATOM 1918 C C . PRO A 1 241 ? -1.602 5.113 18.124 1.00 73.31 241 PRO A C 1
ATOM 1920 O O . PRO A 1 241 ? -0.695 5.866 18.482 1.00 73.31 241 PRO A O 1
ATOM 1923 N N . SER A 1 242 ? -1.647 4.526 16.940 1.00 72.00 242 SER A N 1
ATOM 1924 C CA . SER A 1 242 ? -0.687 4.635 15.848 1.00 72.00 242 SER A CA 1
ATOM 1925 C C . SER A 1 242 ? -0.735 6.007 15.174 1.00 72.00 242 SER A C 1
ATOM 1927 O O . SER A 1 242 ? 0.239 6.439 14.560 1.00 72.00 242 SER A O 1
ATOM 1929 N N . CYS A 1 243 ? -1.847 6.740 15.322 1.00 78.38 243 CYS A N 1
ATOM 1930 C CA . CYS A 1 243 ? -2.043 8.039 14.692 1.00 78.38 243 CYS A CA 1
ATOM 1931 C C . CYS A 1 243 ? -2.421 9.158 15.677 1.00 78.38 243 CYS A C 1
ATOM 1933 O O . CYS A 1 243 ? -3.154 8.980 16.654 1.00 78.38 243 CYS A O 1
ATOM 1935 N N . VAL A 1 244 ? -1.963 10.375 15.360 1.00 83.06 244 VAL A N 1
ATOM 1936 C CA . VAL A 1 244 ? -2.263 11.599 16.126 1.00 83.06 244 VAL A CA 1
ATOM 1937 C C . VAL A 1 244 ? -3.768 11.895 16.157 1.00 83.06 244 VAL A C 1
ATOM 1939 O O . VAL A 1 244 ? -4.269 12.427 17.148 1.00 83.06 244 VAL A O 1
ATOM 1942 N N . HIS A 1 245 ? -4.504 11.512 15.109 1.00 85.56 245 HIS A N 1
ATOM 1943 C CA . HIS A 1 245 ? -5.952 11.699 15.027 1.00 85.56 245 HIS A CA 1
ATOM 1944 C C . HIS A 1 245 ? -6.677 11.004 16.190 1.00 85.56 245 HIS A C 1
ATOM 1946 O O . HIS A 1 245 ? -7.406 11.653 16.940 1.00 85.56 245 HIS A O 1
ATOM 1952 N N . HIS A 1 246 ? -6.392 9.722 16.430 1.00 89.44 246 HIS A N 1
ATOM 1953 C CA . HIS A 1 246 ? -6.976 8.966 17.542 1.00 89.44 246 HIS A CA 1
ATOM 1954 C C . HIS A 1 246 ? -6.551 9.494 18.916 1.00 89.44 246 HIS A C 1
ATOM 1956 O O . HIS A 1 246 ? -7.352 9.458 19.854 1.00 89.44 246 HIS A O 1
ATOM 1962 N N . ILE A 1 247 ? -5.332 10.033 19.045 1.00 88.38 247 ILE A N 1
ATOM 1963 C CA . ILE A 1 247 ? -4.884 10.703 20.277 1.00 88.38 247 ILE A CA 1
ATOM 1964 C C . ILE A 1 247 ? -5.765 11.923 20.563 1.00 88.38 247 ILE A C 1
ATOM 1966 O O . ILE A 1 247 ? -6.243 12.073 21.688 1.00 88.38 247 ILE A O 1
ATOM 1970 N N . ILE A 1 248 ? -6.018 12.772 19.565 1.00 89.19 248 ILE A N 1
ATOM 1971 C CA . ILE A 1 248 ? -6.856 13.973 19.711 1.00 89.19 248 ILE A CA 1
ATOM 1972 C C . ILE A 1 248 ? -8.310 13.591 20.008 1.00 89.19 248 ILE A C 1
ATOM 1974 O O . ILE A 1 248 ? -8.887 14.112 20.964 1.00 89.19 248 ILE A O 1
ATOM 1978 N N . MET A 1 249 ? -8.881 12.648 19.247 1.00 91.00 249 MET A N 1
ATOM 1979 C CA . MET A 1 249 ? -10.240 12.145 19.481 1.00 91.00 249 MET A CA 1
ATOM 1980 C C . MET A 1 249 ? -10.398 11.636 20.910 1.00 91.00 249 MET A C 1
ATOM 1982 O O . MET A 1 249 ? -11.309 12.050 21.623 1.00 91.00 249 MET A O 1
ATOM 1986 N N . THR A 1 250 ? -9.472 10.799 21.373 1.00 90.94 250 THR A N 1
ATOM 1987 C CA . THR A 1 250 ? -9.543 10.241 22.725 1.00 90.94 250 THR A CA 1
ATOM 1988 C C . THR A 1 250 ? -9.321 11.308 23.794 1.00 90.94 250 THR A C 1
ATOM 1990 O O . THR A 1 250 ? -9.985 11.292 24.826 1.00 90.94 250 THR A O 1
ATOM 1993 N N . SER A 1 251 ? -8.426 12.271 23.549 1.00 88.88 251 SER A N 1
ATOM 1994 C CA . SER A 1 251 ? -8.152 13.363 24.492 1.00 88.88 251 SER A CA 1
ATOM 1995 C C . SER A 1 251 ? -9.376 14.252 24.729 1.00 88.88 251 SER A C 1
ATOM 1997 O O . SER A 1 251 ? -9.565 14.747 25.838 1.00 88.88 251 SER A O 1
ATOM 1999 N N . SER A 1 252 ? -10.241 14.414 23.722 1.00 87.19 252 SER A N 1
ATOM 2000 C CA . SER A 1 252 ? -11.487 15.186 23.841 1.00 87.19 252 SER A CA 1
ATOM 2001 C C . SER A 1 252 ? -12.463 14.615 24.880 1.00 87.19 252 SER A C 1
ATOM 2003 O O . SER A 1 252 ? -13.234 15.364 25.476 1.00 87.19 252 SER A O 1
ATOM 2005 N N . LEU A 1 253 ? -12.376 13.314 25.180 1.00 90.12 253 LEU A N 1
ATOM 2006 C CA . LEU A 1 253 ? -13.202 12.671 26.206 1.00 90.12 253 LEU A CA 1
ATOM 2007 C C . LEU A 1 253 ? -12.852 13.127 27.626 1.00 90.12 253 LEU A C 1
ATOM 2009 O O . LEU A 1 253 ? -13.693 13.020 28.511 1.00 90.12 253 LEU A O 1
ATOM 2013 N N . TYR A 1 254 ? -11.657 13.680 27.864 1.00 87.50 254 TYR A N 1
ATOM 2014 C CA . TYR A 1 254 ? -11.327 14.276 29.165 1.00 87.50 254 TYR A CA 1
ATOM 2015 C C . TYR A 1 254 ? -12.122 15.554 29.459 1.00 87.50 254 TYR A C 1
ATOM 2017 O O . TYR A 1 254 ? -12.132 16.006 30.600 1.00 87.50 254 TYR A O 1
ATOM 2025 N N . CYS A 1 255 ? -12.798 16.133 28.461 1.00 85.50 255 CYS A N 1
ATOM 2026 C CA . CYS A 1 255 ? -13.750 17.220 28.673 1.00 85.50 255 CYS A CA 1
ATOM 2027 C C . CYS A 1 255 ? -15.094 16.738 29.246 1.00 85.50 255 CYS A C 1
ATOM 2029 O O . CYS A 1 255 ? -15.937 17.571 29.571 1.00 85.50 255 CYS A O 1
ATOM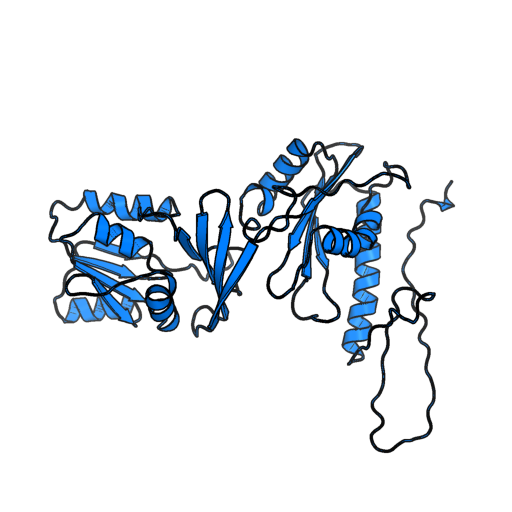 2031 N N . LEU A 1 256 ? -15.319 15.424 29.350 1.00 82.62 256 LEU A N 1
ATOM 2032 C CA . LEU A 1 256 ? -16.494 14.874 30.015 1.00 82.62 256 LEU A CA 1
ATOM 2033 C C . LEU A 1 256 ? -16.267 14.890 31.533 1.00 82.62 256 LEU A C 1
ATOM 2035 O O . LEU A 1 256 ? -15.347 14.252 32.041 1.00 82.62 256 LEU A O 1
ATOM 2039 N N . ASP A 1 257 ? -17.146 15.573 32.268 1.00 69.50 257 ASP A N 1
ATOM 2040 C CA . ASP A 1 257 ? -17.079 15.681 33.736 1.00 69.50 257 ASP A CA 1
ATOM 2041 C C . ASP A 1 257 ? -17.323 14.340 34.466 1.00 69.50 257 ASP A C 1
ATOM 2043 O O . ASP A 1 257 ? -17.123 14.243 35.679 1.00 69.50 257 ASP A O 1
ATOM 2047 N N . ASN A 1 258 ? -17.765 13.292 33.755 1.00 67.81 258 ASN A N 1
ATOM 2048 C CA . ASN A 1 258 ? -18.188 12.017 34.333 1.00 67.81 258 ASN A CA 1
ATOM 2049 C C . ASN A 1 258 ? -17.466 10.803 33.716 1.00 67.81 258 ASN A C 1
ATOM 2051 O O . ASN A 1 258 ? -17.460 10.608 32.500 1.00 67.81 258 ASN A O 1
ATOM 2055 N N . GLN A 1 259 ? -16.928 9.925 34.568 1.00 66.94 259 GLN A N 1
ATOM 2056 C CA . GLN A 1 259 ? -16.287 8.672 34.148 1.00 66.94 259 GLN A CA 1
ATOM 2057 C C . GLN A 1 259 ? -17.276 7.550 33.784 1.00 66.94 259 GLN A C 1
ATOM 2059 O O . GLN A 1 259 ? -16.868 6.598 33.121 1.00 66.94 259 GLN A O 1
ATOM 2064 N N . ASP A 1 260 ? -18.553 7.671 34.158 1.00 81.62 260 ASP A N 1
ATOM 2065 C CA . ASP A 1 260 ? -19.625 6.717 33.823 1.00 81.62 260 ASP A CA 1
ATOM 2066 C C . ASP A 1 260 ? -20.384 7.121 32.540 1.00 81.62 260 ASP A C 1
ATOM 2068 O O . ASP A 1 260 ? -21.562 6.809 32.368 1.00 81.62 260 ASP A O 1
ATOM 2072 N N . SER A 1 261 ? -19.718 7.860 31.647 1.00 89.44 261 SER A N 1
ATOM 2073 C CA . SER A 1 261 ? -20.301 8.332 30.387 1.00 89.44 261 SER A CA 1
ATOM 2074 C C . SER A 1 261 ? -20.616 7.179 29.421 1.00 89.44 261 SER A C 1
ATOM 2076 O O . SER A 1 261 ? -20.080 6.068 29.530 1.00 89.44 261 SER A O 1
ATOM 2078 N N . ARG A 1 262 ? -21.470 7.446 28.430 1.00 93.81 262 ARG A N 1
ATOM 2079 C CA . ARG A 1 262 ? -21.746 6.547 27.305 1.00 93.81 262 ARG A CA 1
ATOM 2080 C C . ARG A 1 262 ? -21.344 7.204 25.990 1.00 93.81 262 ARG A C 1
ATOM 2082 O O . ARG A 1 262 ? -21.878 8.250 25.627 1.00 93.81 262 ARG A O 1
ATOM 2089 N N . THR A 1 263 ? -20.455 6.554 25.246 1.00 95.19 263 THR A N 1
ATOM 2090 C CA . THR A 1 263 ? -19.945 7.055 23.962 1.00 95.19 263 THR A CA 1
ATOM 2091 C C . THR A 1 263 ? -20.361 6.135 22.822 1.00 95.19 263 THR A C 1
ATOM 2093 O O . THR A 1 263 ? -20.266 4.914 22.945 1.00 95.19 263 THR A O 1
ATOM 2096 N N . LEU A 1 264 ? -20.809 6.722 21.712 1.00 96.81 264 LEU A N 1
ATOM 2097 C CA . LEU A 1 264 ? -21.016 6.025 20.445 1.00 96.81 264 LEU A CA 1
ATOM 2098 C C . LEU A 1 264 ? -19.858 6.336 19.497 1.00 96.81 264 LEU A C 1
ATOM 2100 O O . LEU A 1 264 ? -19.535 7.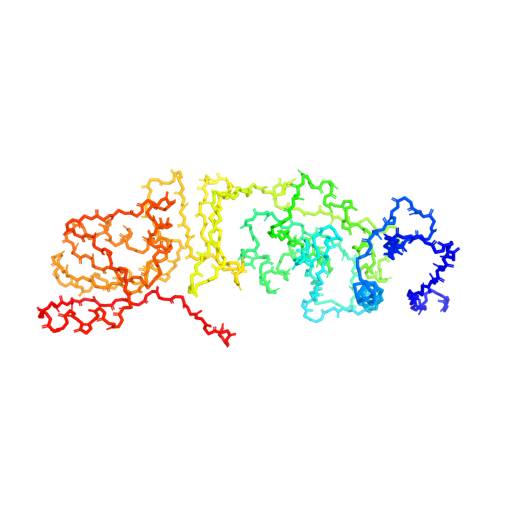502 19.287 1.00 96.81 264 LEU A O 1
ATOM 2104 N N . ILE A 1 265 ? -19.269 5.311 18.893 1.00 96.69 265 ILE A N 1
ATOM 2105 C CA . ILE A 1 265 ? -18.246 5.448 17.854 1.00 96.69 265 ILE A CA 1
ATOM 2106 C C . ILE A 1 265 ? -18.797 4.848 16.561 1.00 96.69 265 ILE A C 1
ATOM 2108 O O . ILE A 1 265 ? -19.267 3.713 16.549 1.00 96.69 265 ILE A O 1
ATOM 2112 N N . ILE A 1 266 ? -18.765 5.611 15.474 1.00 96.81 266 ILE A N 1
ATOM 2113 C CA . ILE A 1 266 ? -19.161 5.157 14.141 1.00 96.81 266 ILE A CA 1
ATOM 2114 C C . ILE A 1 266 ? -17.893 4.885 13.340 1.00 96.81 266 ILE A C 1
ATOM 2116 O O . ILE A 1 266 ? -17.123 5.808 13.087 1.00 96.81 266 ILE A O 1
ATOM 2120 N N . GLY A 1 267 ? -17.721 3.630 12.935 1.00 94.56 267 GLY A N 1
ATOM 2121 C CA . GLY A 1 267 ? -16.493 3.068 12.385 1.00 94.56 267 GLY A CA 1
ATOM 2122 C C . GLY A 1 267 ? -15.711 2.286 13.442 1.00 94.56 267 GLY A C 1
ATOM 2123 O O . GLY A 1 267 ? -15.498 2.761 14.558 1.00 94.56 267 GLY A O 1
ATOM 2124 N N . LEU A 1 268 ? -15.308 1.059 13.101 1.00 93.69 268 LEU A N 1
ATOM 2125 C CA . LEU A 1 268 ? -14.461 0.210 13.940 1.00 93.69 268 LEU A CA 1
ATOM 2126 C C . LEU A 1 268 ? -13.067 0.039 13.333 1.00 93.69 268 LEU A C 1
ATOM 2128 O O . LEU A 1 268 ? -12.075 0.135 14.059 1.00 93.69 268 LEU A O 1
ATOM 2132 N N . GLY A 1 269 ? -12.984 -0.270 12.034 1.00 90.31 269 GLY A N 1
ATOM 2133 C CA . GLY A 1 269 ? -11.723 -0.666 11.397 1.00 90.31 269 GLY A CA 1
ATOM 2134 C C . GLY A 1 269 ? -11.085 -1.864 12.114 1.00 90.31 269 GLY A C 1
ATOM 2135 O O . GLY A 1 269 ? -11.756 -2.854 12.396 1.00 90.31 269 GLY A O 1
ATOM 2136 N N . GLY A 1 270 ? -9.798 -1.772 12.465 1.00 90.94 270 GLY A N 1
ATOM 2137 C CA . GLY A 1 270 ? -9.104 -2.748 13.319 1.00 90.94 270 GLY A CA 1
ATOM 2138 C C . GLY A 1 270 ? -9.403 -2.617 14.823 1.00 90.94 270 GLY A C 1
ATOM 2139 O O . GLY A 1 270 ? -8.886 -3.394 15.624 1.00 90.94 270 GLY A O 1
ATOM 2140 N N . GLY A 1 271 ? -10.227 -1.651 15.239 1.00 91.81 271 GLY A N 1
ATOM 2141 C CA . GLY A 1 271 ? -10.657 -1.458 16.628 1.00 91.81 271 GLY A CA 1
ATOM 2142 C C . GLY A 1 271 ? -9.646 -0.750 17.531 1.00 91.81 271 GLY A C 1
ATOM 2143 O O . GLY A 1 271 ? -9.786 -0.786 18.754 1.00 91.81 271 GLY A O 1
ATOM 2144 N N . GLU A 1 272 ? -8.627 -0.110 16.960 1.00 90.50 272 GLU A N 1
ATOM 2145 C CA . GLU A 1 272 ? -7.542 0.533 17.705 1.00 90.50 272 GLU A CA 1
ATOM 2146 C C . GLU A 1 272 ? -8.035 1.670 18.615 1.00 90.50 272 GLU A C 1
ATOM 2148 O O . GLU A 1 272 ? -7.830 1.611 19.833 1.00 90.50 272 GLU A O 1
ATOM 2153 N N . LEU A 1 273 ? -8.755 2.648 18.049 1.00 91.44 273 LEU A N 1
ATOM 2154 C CA . LEU A 1 273 ? -9.357 3.767 18.782 1.00 91.44 273 LEU A CA 1
ATOM 2155 C C . LEU A 1 273 ? -10.211 3.264 19.950 1.00 91.44 273 LEU A C 1
ATOM 2157 O O . LEU A 1 273 ? -10.054 3.685 21.097 1.00 91.44 273 LEU A O 1
ATOM 2161 N N . VAL A 1 274 ? -11.078 2.297 19.663 1.00 92.38 274 VAL A N 1
ATOM 2162 C CA . VAL A 1 274 ? -12.018 1.719 20.624 1.00 92.38 274 VAL A CA 1
ATOM 2163 C C . VAL A 1 274 ? -11.284 1.018 21.773 1.00 92.38 274 VAL A C 1
ATOM 2165 O O . VAL A 1 274 ? -11.617 1.206 22.948 1.00 92.38 274 VAL A O 1
ATOM 2168 N N . LYS A 1 275 ? -10.247 0.229 21.461 1.00 91.06 275 LYS A N 1
ATOM 2169 C CA . LYS A 1 275 ? -9.400 -0.433 22.465 1.00 91.06 275 LYS A CA 1
ATOM 2170 C C . LYS A 1 275 ? -8.654 0.579 23.329 1.00 91.06 275 LYS A C 1
ATOM 2172 O O . LYS A 1 275 ? -8.527 0.369 24.538 1.00 91.06 275 LYS A O 1
ATOM 2177 N N . TYR A 1 276 ? -8.163 1.659 22.730 1.00 90.56 276 TYR A N 1
ATOM 2178 C CA . TYR A 1 276 ? -7.454 2.701 23.461 1.00 90.56 276 TYR A CA 1
ATOM 2179 C C . TYR A 1 276 ? -8.383 3.444 24.427 1.00 90.56 276 TYR A C 1
ATOM 2181 O O . TYR A 1 276 ? -8.072 3.566 25.615 1.00 90.56 276 TYR A O 1
ATOM 2189 N N . ILE A 1 277 ? -9.574 3.819 23.960 1.00 91.56 277 ILE A N 1
ATOM 2190 C CA . ILE A 1 277 ? -10.626 4.423 24.780 1.00 91.56 277 ILE A CA 1
ATOM 2191 C C . ILE A 1 277 ? -10.999 3.513 25.959 1.00 91.56 277 ILE A C 1
ATOM 2193 O O . ILE A 1 277 ? -11.015 3.959 27.106 1.00 91.56 277 ILE A O 1
ATOM 2197 N N . ARG A 1 278 ? -11.222 2.216 25.713 1.00 89.69 278 ARG A N 1
ATOM 2198 C CA . ARG A 1 278 ? -11.533 1.225 26.758 1.00 89.69 278 ARG A CA 1
ATOM 2199 C C . ARG A 1 278 ? -10.476 1.164 27.860 1.00 89.69 278 ARG A C 1
ATOM 2201 O O . ARG A 1 278 ? -10.815 0.955 29.025 1.00 89.69 278 ARG A O 1
ATOM 2208 N N . LYS A 1 279 ? -9.200 1.298 27.489 1.00 88.25 279 LYS A N 1
ATOM 2209 C CA . LYS A 1 279 ? -8.071 1.267 28.425 1.00 88.25 279 LYS A CA 1
ATOM 2210 C C . LYS A 1 279 ? -8.011 2.532 29.282 1.00 88.25 279 LYS A C 1
ATOM 2212 O O . LYS A 1 279 ? -7.765 2.423 30.480 1.00 88.25 279 LYS A O 1
ATOM 2217 N N . LEU A 1 280 ? -8.219 3.706 28.685 1.00 89.00 280 LEU A N 1
ATOM 2218 C CA . LEU A 1 280 ? -8.149 4.988 29.396 1.00 89.00 280 LEU A CA 1
ATOM 2219 C C . LEU A 1 280 ? -9.387 5.274 30.253 1.00 89.00 280 LEU A C 1
ATOM 2221 O O . LEU A 1 280 ? -9.264 5.873 31.319 1.00 89.00 280 LEU A O 1
ATOM 2225 N N . PHE A 1 281 ? -10.558 4.803 29.823 1.00 90.88 281 PHE A N 1
ATOM 2226 C CA . PHE A 1 281 ? -11.838 5.045 30.485 1.00 90.88 281 PHE A CA 1
ATOM 2227 C C . PHE A 1 281 ? -12.497 3.716 30.900 1.00 90.88 281 PHE A C 1
ATOM 2229 O O . PHE A 1 281 ? -13.494 3.292 30.313 1.00 90.88 281 PHE A O 1
ATOM 2236 N N . PRO A 1 282 ? -11.978 3.032 31.939 1.00 89.25 282 PRO A N 1
ATOM 2237 C CA . PRO A 1 282 ? -12.400 1.679 32.318 1.00 89.25 282 PRO A CA 1
ATOM 2238 C C . PRO A 1 282 ? -13.812 1.587 32.916 1.00 89.25 282 PRO A C 1
ATOM 2240 O O . PRO A 1 282 ? -14.235 0.490 33.267 1.00 89.25 282 PRO A O 1
ATOM 2243 N N . LYS A 1 283 ? -14.532 2.702 33.056 1.00 91.62 283 LYS A N 1
ATOM 2244 C CA . LYS A 1 283 ? -15.937 2.743 33.488 1.00 91.62 283 LYS A CA 1
ATOM 2245 C C . LYS A 1 283 ? -16.900 3.141 32.372 1.00 91.62 283 LYS A C 1
ATOM 2247 O O . LYS A 1 283 ? -18.091 2.875 32.483 1.00 91.62 283 LYS A O 1
ATOM 2252 N N . MET A 1 284 ? -16.383 3.711 31.285 1.00 92.94 284 MET A N 1
ATOM 2253 C CA . MET A 1 284 ? -17.201 4.198 30.185 1.00 92.94 284 MET A CA 1
ATOM 2254 C C . MET A 1 284 ? -17.852 3.027 29.445 1.00 92.94 284 MET A C 1
ATOM 2256 O O . MET A 1 284 ? -17.214 1.990 29.225 1.00 92.94 284 MET A O 1
ATOM 2260 N N . VAL A 1 285 ? -19.117 3.209 29.063 1.00 95.31 285 VAL A N 1
ATOM 2261 C CA . VAL A 1 285 ? -19.821 2.311 28.142 1.00 95.31 285 VAL A CA 1
ATOM 2262 C C . VAL A 1 285 ? -19.583 2.812 26.725 1.00 95.31 285 VAL A C 1
ATOM 2264 O O . VAL A 1 285 ? -19.827 3.979 26.421 1.00 95.31 285 VAL A O 1
ATOM 2267 N N . VAL A 1 286 ? -19.108 1.932 25.854 1.00 95.94 286 VAL A N 1
ATOM 2268 C CA . VAL A 1 286 ? -18.808 2.248 24.460 1.00 95.94 286 VAL A CA 1
ATOM 2269 C C . VAL A 1 286 ? -19.660 1.364 23.565 1.00 95.94 286 VAL A C 1
ATOM 2271 O O . VAL A 1 286 ? -19.554 0.139 23.602 1.00 95.94 286 VAL A O 1
ATOM 2274 N N . ASP A 1 287 ? -20.510 1.998 22.765 1.00 97.25 287 ASP A N 1
ATOM 2275 C CA . ASP A 1 287 ? -21.148 1.359 21.623 1.00 97.25 287 ASP A CA 1
ATOM 2276 C C . ASP A 1 287 ? -20.349 1.705 20.367 1.00 97.25 287 ASP A C 1
ATOM 2278 O O . ASP A 1 287 ? -19.963 2.855 20.163 1.00 97.25 287 ASP A O 1
ATOM 2282 N N . VAL A 1 288 ? -20.117 0.717 19.512 1.00 97.50 288 VAL A N 1
ATOM 2283 C CA . VAL A 1 288 ? -19.474 0.904 18.211 1.00 97.50 288 VAL A CA 1
ATOM 2284 C C . VAL A 1 288 ? -20.419 0.435 17.121 1.00 97.50 288 VAL A C 1
ATOM 2286 O O . VAL A 1 288 ? -20.951 -0.668 17.218 1.00 97.50 288 VAL A O 1
ATOM 2289 N N . ALA A 1 289 ? -20.614 1.244 16.086 1.00 97.31 289 ALA A N 1
ATOM 2290 C CA . ALA A 1 289 ? -21.307 0.848 14.869 1.00 97.31 289 ALA A CA 1
ATOM 2291 C C . ALA A 1 289 ? -20.296 0.672 13.741 1.00 97.31 289 ALA A C 1
ATOM 2293 O O . ALA A 1 289 ? -19.599 1.623 13.399 1.00 97.31 289 ALA A O 1
ATOM 2294 N N . ASP A 1 290 ? -20.250 -0.507 13.132 1.00 96.06 290 ASP A N 1
ATOM 2295 C CA . ASP A 1 290 ? -19.585 -0.687 11.843 1.00 96.06 290 ASP A CA 1
ATOM 2296 C C . ASP A 1 290 ? -20.568 -1.343 10.877 1.00 96.06 290 ASP A C 1
ATOM 2298 O O . ASP A 1 290 ? -21.259 -2.298 11.231 1.00 96.06 290 ASP A O 1
ATOM 2302 N N . ILE A 1 291 ? -20.664 -0.803 9.665 1.00 95.06 291 ILE A N 1
ATOM 2303 C CA . ILE A 1 291 ? -21.577 -1.326 8.647 1.00 95.06 291 ILE A CA 1
ATOM 2304 C C . ILE A 1 291 ? -21.065 -2.652 8.070 1.00 95.06 291 ILE A C 1
ATOM 2306 O O . ILE A 1 291 ? -21.838 -3.436 7.517 1.00 95.06 291 ILE A O 1
ATOM 2310 N N . ASP A 1 292 ? -19.761 -2.904 8.193 1.00 94.50 292 ASP A N 1
ATOM 2311 C CA . ASP A 1 292 ? -19.082 -4.026 7.579 1.00 94.50 292 ASP A CA 1
ATOM 2312 C C . ASP A 1 292 ? -18.785 -5.141 8.589 1.00 94.50 292 ASP A C 1
ATOM 2314 O O . ASP A 1 292 ? -17.836 -5.090 9.378 1.00 94.50 292 ASP A O 1
ATOM 2318 N N . GLU A 1 293 ? -19.571 -6.215 8.510 1.00 95.62 293 GLU A N 1
ATOM 2319 C CA . GLU A 1 293 ? -19.363 -7.433 9.299 1.00 95.62 293 GLU A CA 1
ATOM 2320 C C . GLU A 1 293 ? -17.944 -8.003 9.139 1.00 95.62 293 GLU A C 1
ATOM 2322 O O . GLU A 1 293 ? -17.371 -8.520 10.105 1.00 95.62 293 GLU A O 1
ATOM 2327 N N . ALA A 1 294 ? -17.338 -7.874 7.950 1.00 95.94 294 ALA A N 1
ATOM 2328 C CA . ALA A 1 294 ? -15.983 -8.354 7.718 1.00 95.94 294 ALA A CA 1
ATOM 2329 C C . ALA A 1 294 ? -14.966 -7.598 8.584 1.00 95.94 294 ALA A C 1
ATOM 2331 O O . ALA A 1 294 ? -14.044 -8.224 9.109 1.00 95.94 294 ALA A O 1
ATOM 2332 N N . MET A 1 295 ? -15.146 -6.288 8.794 1.00 95.06 295 MET A N 1
ATOM 2333 C CA . MET A 1 295 ? -14.260 -5.489 9.649 1.00 95.06 295 MET A CA 1
ATOM 2334 C C . MET A 1 295 ? -14.430 -5.842 11.121 1.00 95.06 295 MET A C 1
ATOM 2336 O O . MET A 1 295 ? -13.438 -6.004 11.827 1.00 95.06 295 MET A O 1
ATOM 2340 N N . VAL A 1 296 ? -15.664 -6.089 11.573 1.00 96.00 296 VAL A N 1
ATOM 2341 C CA . VAL A 1 296 ? -15.914 -6.575 12.940 1.00 96.00 296 VAL A CA 1
ATOM 2342 C C . VAL A 1 296 ? -15.225 -7.914 13.190 1.00 96.00 296 VAL A C 1
ATOM 2344 O O . VAL A 1 296 ? -14.604 -8.102 14.240 1.00 96.00 296 VAL A O 1
ATOM 2347 N N . LYS A 1 297 ? -15.294 -8.837 12.226 1.00 96.50 297 LYS A N 1
ATOM 2348 C CA . LYS A 1 297 ? -14.585 -10.115 12.308 1.00 96.50 297 LYS A CA 1
ATOM 2349 C C . LYS A 1 297 ? -13.070 -9.912 12.336 1.00 96.50 297 LYS A C 1
ATOM 2351 O O . LYS A 1 297 ? -12.402 -10.479 13.193 1.00 96.50 297 LYS A O 1
ATOM 2356 N N . VAL A 1 298 ? -12.533 -9.067 11.456 1.00 96.75 298 VAL A N 1
ATOM 2357 C CA . VAL A 1 298 ? -11.092 -8.784 11.394 1.00 96.75 298 VAL A CA 1
ATOM 2358 C C . VAL A 1 298 ? -10.574 -8.188 12.700 1.00 96.75 298 VAL A C 1
ATOM 2360 O O . VAL A 1 298 ? -9.557 -8.648 13.222 1.00 96.75 298 VAL A O 1
ATOM 2363 N N . ALA A 1 299 ? -11.285 -7.206 13.255 1.00 96.25 299 ALA A N 1
ATOM 2364 C CA . ALA A 1 299 ? -10.926 -6.575 14.515 1.00 96.25 299 ALA A CA 1
ATOM 2365 C C . ALA A 1 299 ? -10.832 -7.607 15.653 1.00 96.25 299 ALA A C 1
ATOM 2367 O O . ALA A 1 299 ? -9.886 -7.579 16.444 1.00 96.25 299 ALA A O 1
ATOM 2368 N N . LYS A 1 300 ? -11.791 -8.541 15.725 1.00 96.00 300 LYS A N 1
ATOM 2369 C CA . LYS A 1 300 ? -11.819 -9.607 16.739 1.00 96.00 300 LYS A CA 1
ATOM 2370 C C . LYS A 1 300 ? -10.711 -10.636 16.522 1.00 96.00 300 LYS A C 1
ATOM 2372 O O . LYS A 1 300 ? -9.930 -10.885 17.438 1.00 96.00 300 LYS A O 1
ATOM 2377 N N . ASP A 1 301 ? -10.627 -11.191 15.317 1.00 96.62 301 ASP A N 1
ATOM 2378 C CA . ASP A 1 301 ? -9.784 -12.349 15.013 1.00 96.62 301 ASP A CA 1
ATOM 2379 C C . ASP A 1 301 ? -8.294 -11.983 14.932 1.00 96.62 301 ASP A C 1
ATOM 2381 O O . ASP A 1 301 ? -7.441 -12.779 15.323 1.00 96.62 301 ASP A O 1
ATOM 2385 N N . PHE A 1 302 ? -7.966 -10.777 14.451 1.00 95.94 302 PHE A N 1
ATOM 2386 C CA . PHE A 1 302 ? -6.582 -10.404 14.141 1.00 95.94 302 PHE A CA 1
ATOM 2387 C C . PHE A 1 302 ? -6.036 -9.237 14.962 1.00 95.94 302 PHE A C 1
ATOM 2389 O O . PHE A 1 302 ? -4.819 -9.169 15.138 1.00 95.94 302 PHE A O 1
ATOM 2396 N N . PHE A 1 303 ? -6.898 -8.358 15.485 1.00 94.00 303 PHE A N 1
ATOM 2397 C CA . PHE A 1 303 ? -6.491 -7.163 16.240 1.00 94.00 303 PHE A CA 1
ATOM 2398 C C . PHE A 1 303 ? -6.859 -7.219 17.730 1.00 94.00 303 PHE A C 1
ATOM 2400 O O . PHE A 1 303 ? -6.596 -6.269 18.474 1.00 94.00 303 PHE A O 1
ATOM 2407 N N . GLY A 1 304 ? -7.431 -8.328 18.209 1.00 91.75 304 GLY A N 1
ATOM 2408 C CA . GLY A 1 304 ? -7.741 -8.532 19.627 1.00 91.75 304 GLY A CA 1
ATOM 2409 C C . GLY A 1 304 ? -8.811 -7.581 20.167 1.00 91.75 304 GLY A C 1
ATOM 2410 O O . GLY A 1 304 ? -8.771 -7.203 21.341 1.00 91.75 304 GLY A O 1
ATOM 2411 N N . PHE A 1 305 ? -9.737 -7.136 19.317 1.00 93.69 305 PHE A N 1
ATOM 2412 C CA . PHE A 1 305 ? -10.923 -6.412 19.757 1.00 93.69 305 PHE A CA 1
ATOM 2413 C C . PHE A 1 305 ? -11.848 -7.350 20.542 1.00 93.69 305 PHE A C 1
ATOM 2415 O O . PHE A 1 305 ? -12.171 -8.450 20.095 1.00 93.69 305 PHE A O 1
ATOM 2422 N N . VAL A 1 306 ? -12.284 -6.908 21.722 1.00 93.44 306 VAL A N 1
ATOM 2423 C CA . VAL A 1 306 ? -13.118 -7.698 22.634 1.00 93.44 306 VAL A CA 1
ATOM 2424 C C . VAL A 1 306 ? -14.373 -6.930 23.020 1.00 93.44 306 VAL A C 1
ATOM 2426 O O . VAL A 1 306 ? -14.325 -5.732 23.306 1.00 93.44 306 VAL A O 1
ATOM 2429 N N . THR A 1 307 ? -15.491 -7.646 23.056 1.00 94.81 307 THR A N 1
ATOM 2430 C CA . THR A 1 307 ? -16.802 -7.132 23.461 1.00 94.81 307 THR A CA 1
ATOM 2431 C C . THR A 1 307 ? -17.184 -7.670 24.833 1.00 94.81 307 THR A C 1
ATOM 2433 O O . THR A 1 307 ? -16.885 -8.823 25.137 1.00 94.81 307 THR A O 1
ATOM 2436 N N . ASP A 1 308 ? -17.867 -6.865 25.638 1.00 94.38 308 ASP A N 1
ATOM 2437 C CA . ASP A 1 308 ? -18.406 -7.238 26.951 1.00 94.38 308 ASP A CA 1
ATOM 2438 C C . ASP A 1 308 ? -19.531 -6.274 27.369 1.00 94.38 308 ASP A C 1
ATOM 2440 O O . ASP A 1 308 ? -20.030 -5.519 26.542 1.00 94.38 308 ASP A O 1
ATOM 2444 N N . GLU A 1 309 ? -19.912 -6.284 28.650 1.00 93.88 309 GLU A N 1
ATOM 2445 C CA . GLU A 1 309 ? -20.974 -5.447 29.233 1.00 93.88 309 GLU A CA 1
ATOM 2446 C C . GLU A 1 309 ? -20.764 -3.929 29.080 1.00 93.88 309 GLU A C 1
ATOM 2448 O O . GLU A 1 309 ? -21.690 -3.151 29.309 1.00 93.88 309 GLU A O 1
ATOM 2453 N N . ARG A 1 310 ? -19.547 -3.485 28.744 1.00 93.06 310 ARG A N 1
ATOM 2454 C CA . ARG A 1 310 ? -19.208 -2.068 28.544 1.00 93.06 310 ARG A CA 1
ATOM 2455 C C . ARG A 1 310 ? -18.679 -1.777 27.146 1.00 93.06 310 ARG A C 1
ATOM 2457 O O . ARG A 1 310 ? -18.427 -0.616 26.838 1.00 93.06 310 ARG A O 1
ATOM 2464 N N . MET A 1 311 ? -18.482 -2.798 26.320 1.00 95.44 311 MET A N 1
ATOM 2465 C CA . MET A 1 311 ? -17.970 -2.672 24.964 1.00 95.44 311 MET A CA 1
ATOM 2466 C C . MET A 1 311 ? -18.862 -3.451 24.009 1.00 95.44 311 MET A C 1
ATOM 2468 O O . MET A 1 311 ? -18.714 -4.665 23.849 1.00 95.44 311 MET A O 1
ATOM 2472 N N . HIS A 1 312 ? -19.776 -2.744 23.358 1.00 96.31 312 HIS A N 1
ATOM 2473 C CA . HIS A 1 312 ? -20.736 -3.336 22.439 1.00 96.31 312 HIS A CA 1
ATOM 2474 C C . HIS A 1 312 ? -20.375 -2.985 21.003 1.00 96.31 312 HIS A C 1
ATOM 2476 O O . HIS A 1 312 ? -20.029 -1.847 20.697 1.00 96.31 312 HIS A O 1
ATOM 2482 N N . VAL A 1 313 ? -20.505 -3.960 20.110 1.00 97.62 313 VAL A N 1
ATOM 2483 C CA . VAL A 1 313 ? -20.383 -3.742 18.669 1.00 97.62 313 VAL A CA 1
ATOM 2484 C C . VAL A 1 313 ? -21.710 -4.062 18.002 1.00 97.62 313 VAL A C 1
ATOM 2486 O O . VAL A 1 313 ? -22.309 -5.105 18.266 1.00 97.62 313 VAL A O 1
ATOM 2489 N N . HIS A 1 314 ? -22.153 -3.160 17.138 1.00 97.19 314 HIS A N 1
ATOM 2490 C CA . HIS A 1 314 ? -23.373 -3.253 16.356 1.00 97.19 314 HIS A CA 1
ATOM 2491 C C . HIS A 1 314 ? -22.971 -3.303 14.885 1.00 97.19 314 HIS A C 1
ATOM 2493 O O . HIS A 1 314 ? -22.343 -2.373 14.382 1.00 97.19 314 HIS A O 1
ATOM 2499 N N . ILE A 1 315 ? -23.315 -4.396 14.203 1.00 96.81 315 ILE A N 1
ATOM 2500 C CA . ILE A 1 315 ? -23.150 -4.493 12.749 1.00 96.81 315 ILE A CA 1
ATOM 2501 C C . ILE A 1 315 ? -24.335 -3.755 12.125 1.00 96.81 315 ILE A C 1
ATOM 2503 O O . ILE A 1 315 ? -25.423 -4.318 11.999 1.00 96.81 315 ILE A O 1
ATOM 2507 N N . ALA A 1 316 ? -24.161 -2.465 11.854 1.00 95.56 316 ALA A N 1
ATOM 2508 C CA . ALA A 1 316 ? -25.235 -1.576 11.432 1.00 95.56 316 ALA A CA 1
ATOM 2509 C C . ALA A 1 316 ? -24.692 -0.304 10.773 1.00 95.56 316 ALA A C 1
ATOM 2511 O O . ALA A 1 316 ? -23.569 0.127 11.031 1.00 95.56 316 ALA A O 1
ATOM 2512 N N . ASP A 1 317 ? -25.540 0.344 9.975 1.00 95.31 317 ASP A N 1
ATOM 2513 C CA . ASP A 1 317 ? -25.321 1.735 9.587 1.00 95.31 317 ASP A CA 1
ATOM 2514 C C . ASP A 1 317 ? -25.326 2.625 10.847 1.00 95.31 317 ASP A C 1
ATOM 2516 O O . ASP A 1 317 ? -26.265 2.587 11.650 1.00 95.31 317 ASP A O 1
ATOM 2520 N N . GLY A 1 318 ? -24.272 3.424 11.029 1.00 95.19 318 GLY A N 1
ATOM 2521 C CA . GLY A 1 318 ? -24.117 4.282 12.203 1.00 95.19 318 GLY A CA 1
ATOM 2522 C C . GLY A 1 318 ? -25.204 5.350 12.341 1.00 95.19 318 GLY A C 1
ATOM 2523 O O . GLY A 1 318 ? -25.626 5.644 13.458 1.00 95.19 318 GLY A O 1
ATOM 2524 N N . LEU A 1 319 ? -25.711 5.893 11.230 1.00 95.12 319 LEU A N 1
ATOM 2525 C CA . LEU A 1 319 ? -26.814 6.857 11.250 1.00 95.12 319 LEU A CA 1
ATOM 2526 C C . LEU A 1 319 ? -28.124 6.180 11.657 1.00 95.12 319 LEU A C 1
ATOM 2528 O O . LEU A 1 319 ? -28.883 6.746 12.448 1.00 95.12 319 LEU A O 1
ATOM 2532 N N . GLN A 1 320 ? -28.362 4.952 11.184 1.00 95.69 320 GLN A N 1
ATOM 2533 C CA . GLN A 1 320 ? -29.527 4.178 11.616 1.00 95.69 320 GLN A CA 1
ATOM 2534 C C . GLN A 1 320 ? -29.450 3.856 13.112 1.00 95.69 320 GLN A C 1
ATOM 2536 O O . GLN A 1 320 ? -30.446 3.990 13.822 1.00 95.69 320 GLN A O 1
ATOM 2541 N N . LEU A 1 321 ? -28.264 3.496 13.620 1.00 96.38 321 LEU A N 1
ATOM 2542 C CA . LEU A 1 321 ? -28.084 3.232 15.047 1.00 96.38 321 LEU A CA 1
ATOM 2543 C C . LEU A 1 321 ? -28.345 4.479 15.905 1.00 96.38 321 LEU A C 1
ATOM 2545 O O . LEU A 1 321 ? -28.947 4.356 16.975 1.00 96.38 321 LEU A O 1
ATOM 2549 N N . ILE A 1 322 ? -27.940 5.671 15.450 1.00 97.12 322 ILE A N 1
ATOM 2550 C CA . ILE A 1 322 ? -28.282 6.935 16.122 1.00 97.12 322 ILE A CA 1
ATOM 2551 C C . ILE A 1 322 ? -29.805 7.099 16.204 1.00 97.12 322 ILE A C 1
ATOM 2553 O O . ILE A 1 322 ? -30.338 7.364 17.285 1.00 97.12 322 ILE A O 1
ATOM 2557 N N . GLU A 1 323 ? -30.517 6.922 15.088 1.00 96.75 323 GLU A N 1
ATOM 2558 C CA . GLU A 1 323 ? -31.972 7.091 15.039 1.00 96.75 323 GLU A CA 1
ATOM 2559 C C . G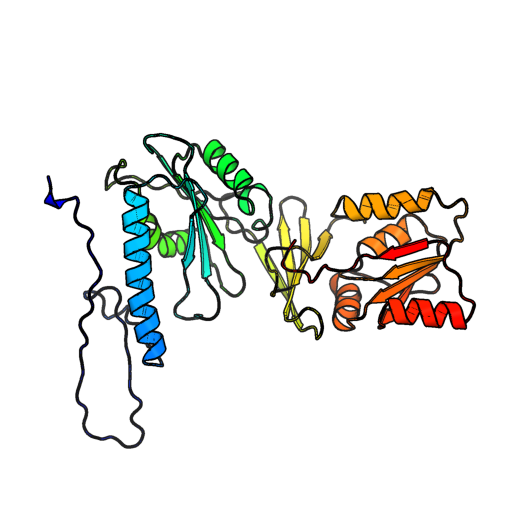LU A 1 323 ? -32.698 6.078 15.942 1.00 96.75 323 GLU A C 1
ATOM 2561 O O . GLU A 1 323 ? -33.592 6.436 16.716 1.00 96.75 323 GLU A O 1
ATOM 2566 N N . ASP A 1 324 ? -32.283 4.815 15.892 1.00 96.31 324 ASP A N 1
ATOM 2567 C CA . ASP A 1 324 ? -32.847 3.745 16.709 1.00 96.31 324 ASP A CA 1
ATOM 2568 C C . ASP A 1 324 ? -32.578 3.967 18.200 1.00 96.31 324 ASP A C 1
ATOM 2570 O O . ASP A 1 324 ? -33.448 3.707 19.036 1.00 96.31 324 ASP A O 1
ATOM 2574 N N . SER A 1 325 ? -31.392 4.475 18.543 1.00 96.44 325 SER A N 1
ATOM 2575 C CA . SER A 1 325 ? -31.028 4.817 19.921 1.00 96.44 325 SER A CA 1
ATOM 2576 C C . SER A 1 325 ? -31.898 5.951 20.451 1.00 96.44 325 SER A C 1
ATOM 2578 O O . SER A 1 325 ? -32.446 5.835 21.549 1.00 96.44 325 SER A O 1
ATOM 2580 N N . TYR A 1 326 ? -32.120 6.991 19.640 1.00 95.81 326 TYR A N 1
ATOM 2581 C CA . TYR A 1 326 ? -33.031 8.085 19.969 1.00 95.81 326 TYR A CA 1
ATOM 2582 C C . TYR A 1 326 ? -34.460 7.582 20.219 1.00 95.81 326 TYR A C 1
ATOM 2584 O O . TYR A 1 326 ? -35.051 7.894 21.254 1.00 95.81 326 TYR A O 1
ATOM 2592 N N . LYS A 1 327 ? -34.995 6.732 19.329 1.00 97.00 327 LYS A N 1
ATOM 2593 C CA . LYS A 1 327 ? -36.334 6.126 19.480 1.00 97.00 327 LYS A CA 1
ATOM 2594 C C . LYS A 1 327 ? -36.456 5.265 20.743 1.00 97.00 327 LYS A C 1
ATOM 2596 O O . LYS A 1 327 ? -37.523 5.220 21.349 1.00 97.00 327 LYS A O 1
ATOM 2601 N N . LYS A 1 328 ? -35.373 4.599 21.155 1.00 96.56 328 LYS A N 1
ATOM 2602 C CA . LYS A 1 328 ? -35.297 3.787 22.384 1.00 96.56 328 LYS A CA 1
ATOM 2603 C C . LYS A 1 328 ? -35.017 4.612 23.648 1.00 96.56 328 LYS A C 1
ATOM 2605 O O . LYS A 1 328 ? -34.972 4.043 24.735 1.00 96.56 328 LYS A O 1
ATOM 2610 N N . GLY A 1 329 ? -34.817 5.927 23.530 1.00 96.19 329 GLY A N 1
ATOM 2611 C CA . GLY A 1 329 ? -34.475 6.807 24.651 1.00 96.19 329 GLY A CA 1
ATOM 2612 C C . GLY A 1 329 ? -33.042 6.642 25.174 1.00 96.19 329 GLY A C 1
ATOM 2613 O O . GLY A 1 329 ? -32.737 7.127 26.264 1.00 96.19 329 GLY A O 1
ATOM 2614 N N . ILE A 1 330 ? -32.165 5.973 24.419 1.00 95.38 330 ILE A N 1
ATOM 2615 C CA . ILE A 1 330 ? -30.738 5.844 24.733 1.00 95.38 330 ILE A CA 1
ATOM 2616 C C . ILE A 1 330 ? -30.057 7.173 24.397 1.00 95.38 330 ILE A C 1
ATOM 2618 O O . ILE A 1 330 ? -30.237 7.715 23.306 1.00 95.38 330 ILE A O 1
ATOM 2622 N N . LYS A 1 331 ? -29.274 7.700 25.339 1.00 93.94 331 LYS A N 1
ATOM 2623 C CA . LYS A 1 331 ? -28.508 8.940 25.177 1.00 93.94 331 LYS A CA 1
ATOM 2624 C C . LYS A 1 331 ? -27.015 8.644 25.201 1.00 93.94 331 LYS A C 1
ATOM 2626 O O . LYS A 1 331 ? -26.574 7.760 25.933 1.00 93.94 331 LYS A O 1
ATOM 2631 N N . TYR A 1 332 ? -26.279 9.414 24.413 1.00 94.94 332 TYR A N 1
ATOM 2632 C CA . TYR A 1 332 ? -24.825 9.396 24.347 1.00 94.94 332 TYR A CA 1
ATOM 2633 C C . TYR A 1 332 ? -24.294 10.749 24.799 1.00 94.94 332 TYR A C 1
ATOM 2635 O O . TYR A 1 332 ? -24.800 11.782 24.360 1.00 94.94 332 TYR A O 1
ATOM 2643 N N . ASP A 1 333 ? -23.279 10.733 25.655 1.00 93.75 333 ASP A N 1
ATOM 2644 C CA . ASP A 1 333 ? -22.564 11.935 26.089 1.00 93.75 333 ASP A CA 1
ATOM 2645 C C . ASP A 1 333 ? -21.582 12.404 25.004 1.00 93.75 333 ASP A C 1
ATOM 2647 O O . ASP A 1 333 ? -21.285 13.591 24.887 1.00 93.75 333 ASP A O 1
ATOM 2651 N N . CYS A 1 334 ? -21.113 11.470 24.171 1.00 93.62 334 CYS A N 1
ATOM 2652 C CA . CYS A 1 334 ? -20.249 11.735 23.029 1.00 93.62 334 CYS A CA 1
ATOM 2653 C C . CYS A 1 334 ? -20.611 10.822 21.846 1.00 93.62 334 CYS A C 1
ATOM 2655 O O . CYS A 1 334 ? -20.886 9.633 22.026 1.00 93.62 334 CYS A O 1
ATOM 2657 N N . ILE A 1 335 ? -20.589 11.376 20.632 1.00 94.94 335 ILE A N 1
ATOM 2658 C CA . ILE A 1 335 ? -20.680 10.618 19.379 1.00 94.94 335 ILE A CA 1
ATOM 2659 C C . ILE A 1 335 ? -19.451 10.962 18.538 1.00 94.94 335 ILE A C 1
ATOM 2661 O O . ILE A 1 335 ? -19.221 12.129 18.222 1.00 94.94 335 ILE A O 1
ATOM 2665 N N . MET A 1 336 ? -18.671 9.947 18.181 1.00 94.94 336 MET A N 1
ATOM 2666 C CA . MET A 1 336 ? -17.459 10.057 17.375 1.00 94.94 336 MET A CA 1
ATOM 2667 C C . MET A 1 336 ? -17.664 9.420 16.005 1.00 94.94 336 MET A C 1
ATOM 2669 O O . MET A 1 336 ? -18.249 8.346 15.900 1.00 94.94 336 MET A O 1
ATOM 2673 N N . PHE A 1 337 ? -17.132 10.058 14.966 1.00 94.06 337 PHE A N 1
ATOM 2674 C CA . PHE A 1 337 ? -17.103 9.521 13.609 1.00 94.06 337 PHE A CA 1
ATOM 2675 C C . PHE A 1 337 ? -15.650 9.229 13.231 1.00 94.06 337 PHE A C 1
ATOM 2677 O O . PHE A 1 337 ? -14.863 10.157 13.067 1.00 94.06 337 PHE A O 1
ATOM 2684 N N . ASP A 1 338 ? -15.311 7.949 13.107 1.00 91.69 338 ASP A N 1
ATOM 2685 C CA . ASP A 1 338 ? -14.022 7.436 12.630 1.00 91.69 338 ASP A CA 1
ATOM 2686 C C . ASP A 1 338 ? -14.262 6.572 11.385 1.00 91.69 338 ASP A C 1
ATOM 2688 O O . ASP A 1 338 ? -14.082 5.356 11.372 1.00 91.69 338 ASP A O 1
ATOM 2692 N N . VAL A 1 339 ? -14.795 7.209 10.342 1.00 87.56 339 VAL A N 1
ATOM 2693 C CA . VAL A 1 339 ? -15.175 6.542 9.094 1.00 87.56 339 VAL A CA 1
ATOM 2694 C C . VAL A 1 339 ? -14.136 6.795 8.013 1.00 87.56 339 VAL A C 1
ATOM 2696 O O . VAL A 1 339 ? -13.695 7.923 7.798 1.00 87.56 339 VAL A O 1
ATOM 2699 N N . ASP A 1 340 ? -13.783 5.739 7.287 1.00 78.06 340 ASP A N 1
ATOM 2700 C CA . ASP A 1 340 ? -12.904 5.832 6.127 1.00 78.06 340 ASP A CA 1
ATOM 2701 C C . ASP A 1 340 ? -13.548 6.718 5.042 1.00 78.06 340 ASP A C 1
ATOM 2703 O O . ASP A 1 340 ? -14.647 6.432 4.549 1.00 78.06 340 ASP A O 1
ATOM 2707 N N . SER A 1 341 ? -12.874 7.806 4.655 1.00 69.06 341 SER A N 1
ATOM 2708 C CA . SER A 1 341 ? -13.340 8.663 3.562 1.00 69.06 341 SER A CA 1
ATOM 2709 C C . SER A 1 341 ? -13.245 7.887 2.255 1.00 69.06 341 SER A C 1
ATOM 2711 O O . SER A 1 341 ? -12.160 7.482 1.847 1.00 69.06 341 SER A O 1
ATOM 2713 N N . LYS A 1 342 ? -14.371 7.659 1.576 1.00 65.69 342 LYS A N 1
ATOM 2714 C CA . LYS A 1 342 ? -14.391 7.042 0.235 1.00 65.69 342 LYS A CA 1
ATOM 2715 C C . LYS A 1 342 ? -14.295 8.076 -0.889 1.00 65.69 342 LYS A C 1
ATOM 2717 O O . LYS A 1 342 ? -14.332 7.700 -2.062 1.00 65.69 342 LYS A O 1
ATOM 2722 N N . ASP A 1 343 ? -14.189 9.358 -0.540 1.00 52.97 343 ASP A N 1
ATOM 2723 C CA . ASP A 1 343 ? -13.994 10.426 -1.508 1.00 52.97 343 ASP A CA 1
ATOM 2724 C C . ASP A 1 343 ? -12.565 10.361 -2.061 1.00 52.97 343 ASP A C 1
ATOM 2726 O O . ASP A 1 343 ? -11.591 10.452 -1.320 1.00 52.97 343 ASP A O 1
ATOM 2730 N N . ARG A 1 344 ? -12.446 10.159 -3.376 1.00 48.09 344 ARG A N 1
ATOM 2731 C CA . ARG A 1 344 ? -11.160 10.087 -4.087 1.00 48.09 344 ARG A CA 1
ATOM 2732 C C . ARG A 1 344 ? -10.618 11.470 -4.467 1.00 48.09 344 ARG A C 1
ATOM 2734 O O . ARG A 1 344 ? -9.586 11.535 -5.127 1.00 48.09 344 ARG A O 1
ATOM 2741 N N . SER A 1 345 ? -11.344 12.544 -4.151 1.00 41.31 345 SER A N 1
ATOM 2742 C CA . SER A 1 345 ? -10.992 13.919 -4.520 1.00 41.31 345 SER A CA 1
ATOM 2743 C C . SER A 1 345 ? -10.181 14.673 -3.460 1.00 41.31 345 SER A C 1
ATOM 2745 O O . SER A 1 345 ? -9.802 15.818 -3.712 1.00 41.31 345 SER A O 1
ATOM 2747 N N . ILE A 1 346 ? -9.896 14.037 -2.315 1.00 33.94 346 ILE A N 1
ATOM 2748 C CA . ILE A 1 346 ? -9.160 14.612 -1.180 1.00 33.94 346 ILE A CA 1
ATOM 2749 C C . ILE A 1 346 ? -7.862 13.843 -0.948 1.00 33.94 346 ILE A C 1
ATOM 2751 O O . ILE A 1 346 ? -7.921 12.591 -0.938 1.00 33.94 346 ILE A O 1
#

Foldseek 3Di:
DVVVLDQDADDDDDDDDDDDDDVPDDDWDWDDPDPVCPVRIDTDRDPVRVVVVSVLVRVLSVVLSCLQADADPFWDWDFDCDSVGRPGGQKIKTKHAAPDPAWDFEAEEEEAPPCCLPCLNVDRVSVNVVCVVVVGRIYIYMYGDPPDDDDWPVVVCVVCVVSVLSSHHNRYDNPDDHYYHYVVRIRWDKDFPDWDAWPVLGTKTWIWTQDPVGIKIFIARPVCRSDTQAIDHPPDPDLDGPDPVLVVVLVVCVVDPDLQFEEEEEDQQLNSSVVNNCVVRVNYAYEYEYCIPVRVVNNVPPVVDDDDPRYHYDNDHSVVVVVVCVVVVHDGPYYHYPDDDPDPPD

Radius of gyration: 26.22 Å; chains: 1; bounding box: 67×52×76 Å

pLDDT: mean 88.04, std 10.4, range [33.94, 98.25]